Protein AF-A0A1I8EJ65-F1 (afdb_monomer_lite)

Foldseek 3Di:
DVVVVVVVVVVVVVVVVVVVVVVVVVVVVVVVVVVVVVVVVVVVVVVVVVVVVVVVVVVVVVVVVVVVVVVVVVVVVVVVVVVVVVVVVVVVVVVVVVVVVVVVVVVVVVVVVVVVVVVVVVVVVVVVVVVVVVVVVVVVVVVVVVVVVVVVCVVPDDDDDDDDDDDDDDDDDDDDDPDPPQDPVNVVVVVVVVVVVVVVVVLVVVLVVVLVVLVVVLVVLVVLLVVLVVVLVVLVVVLVVDPDPVSNVVSVVVSVVSVVVNVVSVVVSVVSVVVSVVSVPPDD

pLDDT: mean 86.13, std 17.1, range [34.06, 98.44]

Sequence (284 aa):
MEVERDRVLAEIAAKHSQKVVDAEQVRKIREDYERKLTAMRDEFRKLQSVEREHRRMQAKQVAEQQQLLRLRNELNELKKTKVQLMQRIKEEARRAKATELANMKKLAGLEKESRKKDNLIQKLQNKDRQREDFLKRSTDEVNRLRQQVRQRNTYDRKTERSGTQRNMRSASLRQGCGTVPLTKLEVNKAKAKWMAIVKNIRRRISQRQAITKMEDELEKIVAEKRILAEEIQRLEQQFIKAKDLAERDLIGEHIDGCYAKMRYVQEQFAELRNTIAGIDTEKF

Secondary structure (DSSP, 8-state):
-HHHHHHHHHHHHHHHHHHHHHHHHHHHHHHHHHHHHHHHHHHHHHHHHHHHHHHHHHHHHHHHHHHHHHHHHHHHHHHHHHHHHHHHHHHHHHHHHHHHHHHHHHHHHHHHHHHHHHHHHHHHHHHHHHHHHHHHHHHHHHHHHHHHHHHHHTTS-----------------PPP-------HHHHHHHHHHHHHHHHHHHHHHHHHHHHHHHHHHHHHHHHHHHHHHHHHHHHHHHHHH--SHHHHHHHHHHHHHHHHHHHHHHHHHHHHHHHHHHHHH---

InterPro domains:
  IPR027640 Kinesin-like protein [PTHR47969] (4-279)
  IPR056532 KIF21A/B, second helical domain [PF23203] (186-282)

Organism: Wuchereria bancrofti (NCBI:txid6293)

Structure (mmCIF, N/CA/C/O backbone):
data_AF-A0A1I8EJ65-F1
#
_entry.id   AF-A0A1I8EJ65-F1
#
loop_
_atom_site.group_PDB
_atom_site.id
_atom_site.type_symbol
_atom_site.label_atom_id
_atom_site.label_alt_id
_atom_site.label_comp_id
_atom_site.label_asym_id
_atom_site.label_entity_id
_atom_site.label_seq_id
_atom_site.pdbx_PDB_ins_code
_atom_site.Cartn_x
_atom_site.Cartn_y
_atom_site.Cartn_z
_atom_site.occupancy
_atom_site.B_iso_or_equiv
_atom_site.auth_seq_id
_atom_site.auth_comp_id
_atom_site.auth_asym_id
_atom_site.auth_atom_id
_atom_site.pdbx_PDB_model_num
ATOM 1 N N . MET A 1 1 ? 69.105 -1.491 -98.674 1.00 58.34 1 MET A N 1
ATOM 2 C CA . MET A 1 1 ? 68.646 -2.636 -97.857 1.00 58.34 1 MET A CA 1
ATOM 3 C C . MET A 1 1 ? 68.559 -2.331 -96.358 1.00 58.34 1 MET A C 1
ATOM 5 O O . MET A 1 1 ? 67.716 -2.929 -95.710 1.00 58.34 1 MET A O 1
ATOM 9 N N . GLU A 1 2 ? 69.342 -1.407 -95.781 1.00 65.75 2 GLU A N 1
ATOM 10 C CA . GLU A 1 2 ? 69.240 -1.101 -94.334 1.00 65.75 2 GLU A CA 1
ATOM 11 C C . GLU A 1 2 ? 68.003 -0.268 -93.952 1.00 65.75 2 GLU A C 1
ATOM 13 O O . GLU A 1 2 ? 67.333 -0.574 -92.973 1.00 65.75 2 GLU A O 1
ATOM 18 N N . VAL A 1 3 ? 67.611 0.702 -94.785 1.00 70.38 3 VAL A N 1
ATOM 19 C CA . VAL A 1 3 ? 66.449 1.577 -94.521 1.00 70.38 3 VAL A CA 1
ATOM 20 C C . VAL A 1 3 ? 65.121 0.804 -94.449 1.00 70.38 3 VAL A C 1
ATOM 22 O O . VAL A 1 3 ? 64.243 1.132 -93.654 1.00 70.38 3 VAL A O 1
ATOM 25 N N . GLU A 1 4 ? 64.961 -0.250 -95.252 1.00 69.62 4 GLU A N 1
ATOM 26 C CA . GLU A 1 4 ? 63.761 -1.101 -95.230 1.00 69.62 4 GLU A CA 1
ATOM 27 C C . GLU A 1 4 ? 63.726 -2.007 -93.998 1.00 69.62 4 GLU A C 1
ATOM 29 O O . GLU A 1 4 ? 62.658 -2.228 -93.430 1.00 69.62 4 GLU A O 1
ATOM 34 N N . ARG A 1 5 ? 64.890 -2.475 -93.534 1.00 76.69 5 ARG A N 1
ATOM 35 C CA . ARG A 1 5 ? 65.009 -3.249 -92.295 1.00 76.69 5 ARG A CA 1
ATOM 36 C C . ARG A 1 5 ? 64.630 -2.404 -91.081 1.00 76.69 5 ARG A C 1
ATOM 38 O O . ARG A 1 5 ? 63.828 -2.856 -90.267 1.00 76.69 5 ARG A O 1
ATOM 45 N N . ASP A 1 6 ? 65.150 -1.184 -90.986 1.00 75.62 6 ASP A N 1
ATOM 46 C CA . ASP A 1 6 ? 64.842 -0.281 -89.872 1.00 75.62 6 ASP A CA 1
ATOM 47 C C . ASP A 1 6 ? 63.372 0.143 -89.877 1.00 75.62 6 ASP A C 1
ATOM 49 O O . ASP A 1 6 ? 62.736 0.207 -88.825 1.00 75.62 6 ASP A O 1
ATOM 53 N N . ARG A 1 7 ? 62.781 0.330 -91.063 1.00 78.12 7 ARG A N 1
ATOM 54 C CA . ARG A 1 7 ? 61.345 0.593 -91.205 1.00 78.12 7 ARG A CA 1
ATOM 55 C C . ARG A 1 7 ? 60.491 -0.581 -90.723 1.00 78.12 7 ARG A C 1
ATOM 57 O O . ARG A 1 7 ? 59.534 -0.364 -89.985 1.00 78.12 7 ARG A O 1
ATOM 64 N N . VAL A 1 8 ? 60.841 -1.814 -91.092 1.00 76.62 8 VAL A N 1
ATOM 65 C CA . VAL A 1 8 ? 60.118 -3.020 -90.651 1.00 76.62 8 VAL A CA 1
ATOM 66 C C . VAL A 1 8 ? 60.283 -3.245 -89.146 1.00 76.62 8 VAL A C 1
ATOM 68 O O . VAL A 1 8 ? 59.311 -3.584 -88.474 1.00 76.62 8 VAL A O 1
ATOM 71 N N . LEU A 1 9 ? 61.470 -3.005 -88.583 1.00 76.12 9 LEU A N 1
ATOM 72 C CA . LEU A 1 9 ? 61.699 -3.100 -87.138 1.00 76.12 9 LEU A CA 1
ATOM 73 C C . LEU A 1 9 ? 60.916 -2.039 -86.358 1.00 76.12 9 LEU A C 1
ATOM 75 O O . LEU A 1 9 ? 60.297 -2.371 -85.348 1.00 76.12 9 LEU A O 1
ATOM 79 N N . ALA A 1 10 ? 60.874 -0.796 -86.845 1.00 77.94 10 ALA A N 1
ATOM 80 C CA . ALA A 1 10 ? 60.053 0.258 -86.257 1.00 77.94 10 ALA A CA 1
ATOM 81 C C . ALA A 1 10 ? 58.554 -0.077 -86.339 1.00 77.94 10 ALA A C 1
ATOM 83 O O . ALA A 1 10 ? 57.821 0.137 -85.375 1.00 77.94 10 ALA A O 1
ATOM 84 N N . GLU A 1 11 ? 58.092 -0.663 -87.446 1.00 75.25 11 GLU A N 1
ATOM 85 C CA . GLU A 1 11 ? 56.696 -1.078 -87.606 1.00 75.25 11 GLU A CA 1
ATOM 86 C C . GLU A 1 11 ? 56.335 -2.276 -86.709 1.00 75.25 11 GLU A C 1
ATOM 88 O O . GLU A 1 11 ? 55.244 -2.316 -86.139 1.00 75.25 11 GLU A O 1
ATOM 93 N N . ILE A 1 12 ? 57.250 -3.232 -86.517 1.00 74.19 12 ILE A N 1
ATOM 94 C CA . ILE A 1 12 ? 57.080 -4.345 -85.570 1.00 74.19 12 ILE A CA 1
ATOM 95 C C . ILE A 1 12 ? 57.073 -3.828 -84.127 1.00 74.19 12 ILE A C 1
ATOM 97 O O . ILE A 1 12 ? 56.209 -4.232 -83.348 1.00 74.19 12 ILE A O 1
ATOM 101 N N . ALA A 1 13 ? 57.972 -2.907 -83.773 1.00 73.88 13 ALA A N 1
ATOM 102 C CA . ALA A 1 13 ? 58.011 -2.281 -82.453 1.00 73.88 13 ALA A CA 1
ATOM 103 C C . ALA A 1 13 ? 56.741 -1.458 -82.176 1.00 73.88 13 ALA A C 1
ATOM 105 O O . ALA A 1 13 ? 56.156 -1.574 -81.099 1.00 73.88 13 ALA A O 1
ATOM 106 N N . ALA A 1 14 ? 56.251 -0.702 -83.163 1.00 70.31 14 ALA A N 1
ATOM 107 C CA . ALA A 1 14 ? 54.994 0.036 -83.069 1.00 70.31 14 ALA A CA 1
ATOM 108 C C . ALA A 1 14 ? 53.786 -0.906 -82.933 1.00 70.31 14 ALA A C 1
ATOM 110 O O . ALA A 1 14 ? 52.943 -0.696 -82.064 1.00 70.31 14 ALA A O 1
ATOM 111 N N . LYS A 1 15 ? 53.721 -1.994 -83.717 1.00 71.19 15 LYS A N 1
ATOM 112 C CA . LYS A 1 15 ? 52.665 -3.018 -83.602 1.00 71.19 15 LYS A CA 1
ATOM 113 C C . LYS A 1 15 ? 52.709 -3.759 -82.262 1.00 71.19 15 LYS A C 1
ATOM 115 O O . LYS A 1 15 ? 51.655 -4.111 -81.736 1.00 71.19 15 LYS A O 1
ATOM 120 N N . HIS A 1 16 ? 53.894 -4.006 -81.706 1.00 69.19 16 HIS A N 1
ATOM 121 C CA . HIS A 1 16 ? 54.045 -4.621 -80.386 1.00 69.19 16 HIS A CA 1
ATOM 122 C C . HIS A 1 16 ? 53.617 -3.656 -79.271 1.00 69.19 16 HIS A C 1
ATOM 124 O O . HIS A 1 16 ? 52.833 -4.041 -78.409 1.00 69.19 16 HIS A O 1
ATOM 130 N N . SER A 1 17 ? 54.030 -2.389 -79.351 1.00 66.31 17 SER A N 1
ATOM 131 C CA . SER A 1 17 ? 53.603 -1.324 -78.436 1.00 66.31 17 SER A CA 1
ATOM 132 C C . SER A 1 17 ? 52.079 -1.130 -78.452 1.00 66.31 17 SER A C 1
ATOM 134 O O . SER A 1 17 ? 51.446 -1.156 -77.401 1.00 66.31 17 SER A O 1
ATOM 136 N N . GLN A 1 18 ? 51.455 -1.080 -79.635 1.00 67.69 18 GLN A N 1
ATOM 137 C CA . GLN A 1 18 ? 49.998 -0.979 -79.788 1.00 67.69 18 GLN A CA 1
ATOM 138 C C . GLN A 1 18 ? 49.254 -2.154 -79.124 1.00 67.69 18 GLN A C 1
ATOM 140 O O . GLN A 1 18 ? 48.233 -1.946 -78.476 1.00 67.69 18 GLN A O 1
ATOM 145 N N . LYS A 1 19 ? 49.769 -3.388 -79.244 1.00 67.75 19 LYS A N 1
ATOM 146 C CA . LYS A 1 19 ? 49.183 -4.578 -78.596 1.00 67.75 19 LYS A CA 1
ATOM 147 C C . LYS A 1 19 ? 49.319 -4.555 -77.072 1.00 67.75 19 LYS A C 1
ATOM 149 O O . LYS A 1 19 ? 48.420 -5.023 -76.381 1.00 67.75 19 LYS A O 1
ATOM 154 N N . VAL A 1 20 ? 50.425 -4.028 -76.547 1.00 65.44 20 VAL A N 1
ATOM 155 C CA . VAL A 1 20 ? 50.627 -3.861 -75.097 1.00 65.44 20 VAL A CA 1
ATOM 156 C C . VAL A 1 20 ? 49.686 -2.785 -74.544 1.00 65.44 20 VAL A C 1
ATOM 158 O O . VAL A 1 20 ? 49.062 -3.005 -73.508 1.00 65.44 20 VAL A O 1
ATOM 161 N N . VAL A 1 21 ? 49.497 -1.677 -75.271 1.00 67.25 21 VAL A N 1
ATOM 162 C CA . VAL A 1 21 ? 48.531 -0.618 -74.922 1.00 67.25 21 VAL A CA 1
ATOM 163 C C . VAL A 1 21 ? 47.089 -1.143 -74.932 1.00 67.25 21 VAL A C 1
ATOM 165 O O . VAL A 1 21 ? 46.328 -0.846 -74.012 1.00 67.25 21 VAL A O 1
ATOM 168 N N . ASP A 1 22 ? 46.727 -1.974 -75.912 1.00 75.31 22 ASP A N 1
ATOM 169 C CA . ASP A 1 22 ? 45.398 -2.596 -76.009 1.00 75.31 22 ASP A CA 1
ATOM 170 C C . ASP A 1 22 ? 45.147 -3.597 -74.860 1.00 75.31 22 ASP A C 1
ATOM 172 O O . ASP A 1 22 ? 44.101 -3.581 -74.210 1.00 75.31 22 ASP A O 1
ATOM 176 N N . ALA A 1 23 ? 46.152 -4.405 -74.501 1.00 80.62 23 ALA A N 1
ATOM 177 C CA . ALA A 1 23 ? 46.072 -5.311 -73.353 1.00 80.62 23 ALA A CA 1
ATOM 178 C C . ALA A 1 23 ? 45.931 -4.563 -72.013 1.00 80.62 23 ALA A C 1
ATOM 180 O O . ALA A 1 23 ? 45.171 -4.986 -71.136 1.00 80.62 23 ALA A O 1
ATOM 181 N N . GLU A 1 24 ? 46.628 -3.437 -71.849 1.00 84.06 24 GLU A N 1
ATOM 182 C CA . GLU A 1 24 ? 46.541 -2.606 -70.647 1.00 84.06 24 GLU A CA 1
ATOM 183 C C . GLU A 1 24 ? 45.202 -1.854 -70.557 1.00 84.06 24 GLU A C 1
ATOM 185 O O . GLU A 1 24 ? 44.621 -1.760 -69.472 1.00 84.06 24 GLU A O 1
ATOM 190 N N . GLN A 1 25 ? 44.640 -1.417 -71.689 1.00 87.19 25 GLN A N 1
ATOM 191 C CA . GLN A 1 25 ? 43.273 -0.892 -71.758 1.00 87.19 25 GLN A CA 1
ATOM 192 C C . GLN A 1 25 ? 42.232 -1.949 -71.380 1.00 87.19 25 GLN A C 1
ATOM 194 O O . GLN A 1 25 ? 41.354 -1.669 -70.563 1.00 87.19 25 GLN A O 1
ATOM 199 N N . VAL A 1 26 ? 42.347 -3.177 -71.892 1.00 87.69 26 VAL A N 1
ATOM 200 C CA . VAL A 1 26 ? 41.445 -4.279 -71.519 1.00 87.69 26 VAL A CA 1
ATOM 201 C C . VAL A 1 26 ? 41.563 -4.617 -70.029 1.00 87.69 26 VAL A C 1
ATOM 203 O O . VAL A 1 26 ? 40.537 -4.833 -69.376 1.00 87.69 26 VAL A O 1
ATOM 206 N N . ARG A 1 27 ? 42.778 -4.626 -69.458 1.00 91.62 27 ARG A N 1
ATOM 207 C CA . ARG A 1 27 ? 42.985 -4.837 -68.014 1.00 91.62 27 ARG A CA 1
ATOM 208 C C . ARG A 1 27 ? 42.307 -3.741 -67.195 1.00 91.62 27 ARG A C 1
ATOM 210 O O . 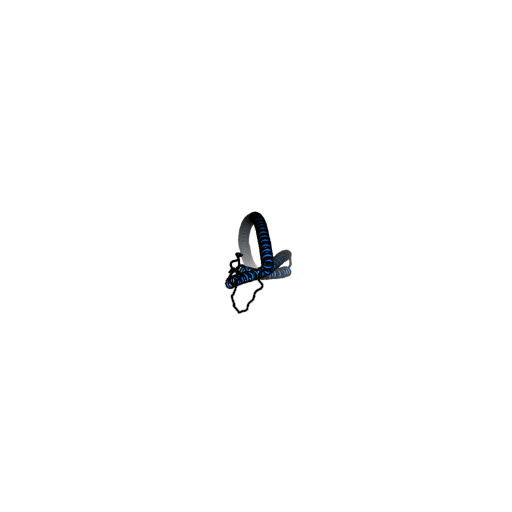ARG A 1 27 ? 41.552 -4.051 -66.280 1.00 91.62 27 ARG A O 1
ATOM 217 N N . LYS A 1 28 ? 42.502 -2.476 -67.571 1.00 92.62 28 LYS A N 1
ATOM 218 C CA . LYS A 1 28 ? 41.893 -1.325 -66.896 1.00 92.62 28 LYS A CA 1
ATOM 219 C C . LYS A 1 28 ? 40.364 -1.374 -66.935 1.00 92.62 28 LYS A C 1
ATOM 221 O O . LYS A 1 28 ? 39.721 -1.164 -65.914 1.00 92.62 28 LYS A O 1
ATOM 226 N N . ILE A 1 29 ? 39.786 -1.733 -68.083 1.00 91.69 29 ILE A N 1
ATOM 227 C CA . ILE A 1 29 ? 38.337 -1.914 -68.224 1.00 91.69 29 ILE A CA 1
ATOM 228 C C . ILE A 1 29 ? 37.835 -3.017 -67.279 1.00 91.69 29 ILE A C 1
ATOM 230 O O . ILE A 1 29 ? 36.837 -2.820 -66.588 1.00 91.69 29 ILE A O 1
ATOM 234 N N . ARG A 1 30 ? 38.527 -4.163 -67.207 1.00 93.75 30 ARG A N 1
ATOM 235 C CA . ARG A 1 30 ? 38.174 -5.247 -66.272 1.00 93.75 30 ARG A CA 1
ATOM 236 C C . ARG A 1 30 ? 38.243 -4.789 -64.816 1.00 93.75 30 ARG A C 1
ATOM 238 O O . ARG A 1 30 ? 37.281 -5.003 -64.085 1.00 93.75 30 ARG A O 1
ATOM 245 N N . GLU A 1 31 ? 39.325 -4.119 -64.424 1.00 95.75 31 GLU A N 1
ATOM 246 C CA . GLU A 1 31 ? 39.489 -3.566 -63.075 1.00 95.75 31 GLU A CA 1
ATOM 247 C C . GLU A 1 31 ? 38.363 -2.578 -62.724 1.00 95.75 31 GLU A C 1
ATOM 249 O O . GLU A 1 31 ? 37.814 -2.631 -61.624 1.00 95.75 31 GLU A O 1
ATOM 254 N N . ASP A 1 32 ? 37.966 -1.704 -63.651 1.00 95.06 32 ASP A N 1
ATOM 255 C CA . ASP A 1 32 ? 36.891 -0.733 -63.425 1.00 95.06 32 ASP A CA 1
ATOM 256 C C . ASP A 1 32 ? 35.518 -1.412 -63.268 1.00 95.06 32 ASP A C 1
ATOM 258 O O . ASP A 1 32 ? 34.730 -1.030 -62.394 1.00 95.06 32 ASP A O 1
ATOM 262 N N . TYR A 1 33 ? 35.234 -2.467 -64.040 1.00 96.62 33 TYR A N 1
ATOM 263 C CA . TYR A 1 33 ? 34.025 -3.276 -63.850 1.00 96.62 33 TYR A CA 1
ATOM 264 C C . TYR A 1 33 ? 34.036 -4.044 -62.524 1.00 96.62 33 TYR A C 1
ATOM 266 O O . TYR A 1 33 ? 33.016 -4.080 -61.833 1.00 96.62 33 TYR A O 1
ATOM 274 N N . GLU A 1 34 ? 35.170 -4.623 -62.131 1.00 96.00 34 GLU A N 1
ATOM 275 C CA . GLU A 1 34 ? 35.316 -5.306 -60.841 1.00 96.00 34 GLU A CA 1
ATOM 276 C C . GLU A 1 34 ? 35.137 -4.343 -59.663 1.00 96.00 34 GLU A C 1
ATOM 278 O O . GLU A 1 34 ? 34.427 -4.664 -58.701 1.00 96.00 34 GLU A O 1
ATOM 283 N N . ARG A 1 35 ? 35.690 -3.127 -59.760 1.00 97.12 35 ARG A N 1
ATOM 284 C CA . ARG A 1 35 ? 35.453 -2.052 -58.786 1.00 97.12 35 ARG A CA 1
ATOM 285 C C . ARG A 1 35 ? 33.976 -1.685 -58.718 1.00 97.12 35 ARG A C 1
ATOM 287 O O . ARG A 1 35 ? 33.427 -1.624 -57.620 1.00 97.12 35 ARG A O 1
ATOM 294 N N . LYS A 1 36 ? 33.302 -1.507 -59.861 1.00 97.50 36 LYS A N 1
ATOM 295 C CA . LYS A 1 36 ? 31.868 -1.172 -59.903 1.00 97.50 36 LYS A CA 1
ATOM 296 C C . LYS A 1 36 ? 30.995 -2.278 -59.309 1.00 97.50 36 LYS A C 1
ATOM 298 O O . LYS A 1 36 ? 30.080 -1.988 -58.543 1.00 97.50 36 LYS A O 1
ATOM 303 N N . LEU A 1 37 ? 31.295 -3.543 -59.605 1.00 97.19 37 LEU A N 1
ATOM 304 C CA . LEU A 1 37 ? 30.600 -4.690 -59.016 1.00 97.19 37 LEU A CA 1
ATOM 305 C C . LEU A 1 37 ? 30.813 -4.772 -57.503 1.00 97.19 37 LEU A C 1
ATOM 307 O O . LEU A 1 37 ? 29.878 -5.083 -56.768 1.00 97.19 37 LEU A O 1
ATOM 311 N N . THR A 1 38 ? 32.026 -4.487 -57.031 1.00 96.62 38 THR A N 1
ATOM 312 C CA . THR A 1 38 ? 32.337 -4.467 -55.596 1.00 96.62 38 THR A CA 1
ATOM 313 C C . THR A 1 38 ? 31.592 -3.333 -54.895 1.00 96.62 38 THR A C 1
ATOM 315 O O . THR A 1 38 ? 30.901 -3.588 -53.912 1.00 96.62 38 THR A O 1
ATOM 318 N N . ALA A 1 39 ? 31.611 -2.126 -55.468 1.00 96.88 39 ALA A N 1
ATOM 319 C CA . ALA A 1 39 ? 30.857 -0.980 -54.964 1.00 96.88 39 ALA A CA 1
ATOM 320 C C . ALA A 1 39 ? 29.349 -1.274 -54.886 1.00 96.88 39 ALA A C 1
ATOM 322 O O . ALA A 1 39 ? 28.741 -1.076 -53.837 1.00 96.88 39 ALA A O 1
ATOM 323 N N . MET A 1 40 ? 28.759 -1.849 -55.941 1.00 97.38 40 MET A N 1
ATOM 324 C CA . MET A 1 40 ? 27.347 -2.251 -55.936 1.00 97.38 40 MET A CA 1
ATOM 325 C C . MET A 1 40 ? 27.031 -3.298 -54.862 1.00 97.38 40 MET A C 1
ATOM 327 O O . MET A 1 40 ? 25.983 -3.229 -54.221 1.00 97.38 40 MET A O 1
ATOM 331 N 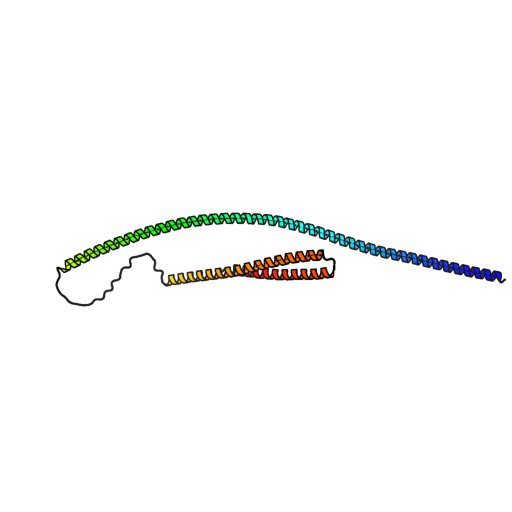N . ARG A 1 41 ? 27.913 -4.282 -54.645 1.00 97.00 41 ARG A N 1
ATOM 332 C CA . ARG A 1 41 ? 27.727 -5.287 -53.584 1.00 97.00 41 ARG A CA 1
ATOM 333 C C . ARG A 1 41 ? 27.771 -4.647 -52.198 1.00 97.00 41 ARG A C 1
ATOM 335 O O . ARG A 1 41 ? 26.979 -5.029 -51.337 1.00 97.00 41 ARG A O 1
ATOM 342 N N . ASP A 1 42 ? 28.655 -3.681 -51.982 1.00 97.75 42 ASP A N 1
ATOM 343 C CA . ASP A 1 42 ? 28.762 -2.974 -50.706 1.00 97.75 42 ASP A CA 1
ATOM 344 C C . ASP A 1 42 ? 27.572 -2.043 -50.461 1.00 97.75 42 ASP A C 1
ATOM 346 O O . ASP A 1 42 ? 27.025 -2.025 -49.358 1.00 97.75 42 ASP A O 1
ATOM 350 N N . GLU A 1 43 ? 27.103 -1.334 -51.486 1.00 97.31 43 GLU A N 1
ATOM 351 C CA . GLU A 1 43 ? 25.862 -0.555 -51.424 1.00 97.31 43 GLU A CA 1
ATOM 352 C C . GLU A 1 43 ? 24.652 -1.443 -51.133 1.00 97.31 43 GLU A C 1
ATOM 354 O O . GLU A 1 43 ? 23.850 -1.125 -50.256 1.00 97.31 43 GLU A O 1
ATOM 359 N N . PHE A 1 44 ? 24.553 -2.604 -51.781 1.00 97.81 44 PHE A N 1
ATOM 360 C CA . PHE A 1 44 ? 23.481 -3.560 -51.519 1.00 97.81 44 PHE A CA 1
ATOM 361 C C . PHE A 1 44 ? 23.503 -4.079 -50.074 1.00 97.81 44 PHE A C 1
ATOM 363 O O . PHE A 1 44 ? 22.456 -4.161 -49.428 1.00 97.81 44 PHE A O 1
ATOM 370 N N . ARG A 1 45 ? 24.687 -4.372 -49.516 1.00 97.69 45 ARG A N 1
ATOM 371 C CA . ARG A 1 45 ? 24.828 -4.744 -48.095 1.00 97.69 45 ARG A CA 1
ATOM 372 C C . ARG A 1 45 ? 24.397 -3.612 -47.164 1.00 97.69 45 ARG A C 1
ATOM 374 O O . ARG A 1 45 ? 23.704 -3.877 -46.182 1.00 97.69 45 ARG A O 1
ATOM 381 N N . LYS A 1 46 ? 24.764 -2.362 -47.472 1.00 97.69 46 LYS A N 1
ATOM 382 C CA . LYS A 1 46 ? 24.330 -1.182 -46.706 1.00 97.69 46 LYS A CA 1
ATOM 383 C C . LYS A 1 46 ? 22.809 -1.033 -46.742 1.00 97.69 46 LYS A C 1
ATOM 385 O O . LYS A 1 46 ? 22.200 -0.901 -45.684 1.00 97.69 46 LYS A O 1
ATOM 390 N N . LEU A 1 47 ? 22.193 -1.145 -47.920 1.00 97.81 47 LEU A N 1
ATOM 391 C CA . LEU A 1 47 ? 20.736 -1.093 -48.081 1.00 97.81 47 LEU A CA 1
ATOM 392 C C . LEU A 1 47 ? 20.033 -2.192 -47.276 1.00 97.81 47 LEU A C 1
ATOM 394 O O . LEU A 1 47 ? 19.092 -1.897 -46.544 1.00 97.81 47 LEU A O 1
ATOM 398 N N . GLN A 1 48 ? 20.527 -3.433 -47.322 1.00 97.62 48 GLN A N 1
ATOM 399 C CA . GLN A 1 48 ? 19.977 -4.512 -46.494 1.00 97.62 48 GLN A CA 1
ATOM 400 C C . GLN A 1 48 ? 20.118 -4.242 -44.991 1.00 97.62 48 GLN A C 1
ATOM 402 O O . GLN A 1 48 ? 19.225 -4.598 -44.222 1.00 97.62 48 GLN A O 1
ATOM 407 N N . SER A 1 49 ? 21.231 -3.647 -44.552 1.00 96.00 49 SER A N 1
ATOM 408 C CA . SER A 1 49 ? 21.425 -3.286 -43.143 1.00 96.00 49 SER A CA 1
ATOM 409 C C . SER A 1 49 ? 20.386 -2.260 -42.696 1.00 96.00 49 SER A C 1
ATOM 411 O O . SER A 1 49 ? 19.695 -2.485 -41.703 1.00 96.00 49 SER A O 1
ATOM 413 N N . VAL A 1 50 ? 20.214 -1.189 -43.475 1.00 97.38 50 VAL A N 1
ATOM 414 C CA . VAL A 1 50 ? 19.216 -0.143 -43.210 1.00 97.38 50 VAL A CA 1
ATOM 415 C C . VAL A 1 50 ? 17.803 -0.723 -43.209 1.00 97.38 50 VAL A C 1
ATOM 417 O O . VAL A 1 50 ? 17.013 -0.415 -42.321 1.00 97.38 50 VAL A O 1
ATOM 420 N N . GLU A 1 51 ? 17.474 -1.614 -44.145 1.00 95.75 51 GLU A N 1
ATOM 421 C CA . GLU A 1 51 ? 16.157 -2.253 -44.195 1.00 95.75 51 GLU A CA 1
ATOM 422 C C . GLU A 1 51 ? 15.883 -3.111 -42.948 1.00 95.75 51 GLU A C 1
ATOM 424 O O . GLU A 1 51 ? 14.791 -3.062 -42.372 1.00 95.75 51 GLU A O 1
ATOM 429 N N . ARG A 1 52 ? 16.879 -3.874 -42.477 1.00 97.62 52 ARG A N 1
ATOM 430 C CA . ARG A 1 52 ? 16.765 -4.654 -41.233 1.00 97.62 52 ARG A CA 1
ATOM 431 C C . ARG A 1 52 ? 16.567 -3.748 -40.022 1.00 97.62 52 ARG A C 1
ATOM 433 O O . ARG A 1 52 ? 15.736 -4.061 -39.170 1.00 97.62 52 ARG A O 1
ATOM 440 N N . GLU A 1 53 ? 17.302 -2.645 -39.938 1.00 96.81 53 GLU A N 1
ATOM 441 C CA . GLU A 1 53 ? 17.137 -1.661 -38.865 1.00 96.81 53 GLU A CA 1
ATOM 442 C C . GLU A 1 53 ? 15.771 -0.980 -38.918 1.00 96.81 53 GLU A C 1
ATOM 444 O O . GLU A 1 53 ? 15.118 -0.855 -37.884 1.00 96.81 53 GLU A O 1
ATOM 449 N N . HIS A 1 54 ? 15.281 -0.640 -40.110 1.00 97.69 54 HIS A N 1
ATOM 450 C CA . HIS A 1 54 ? 13.953 -0.068 -40.290 1.00 97.69 54 HIS A CA 1
ATOM 451 C C . HIS A 1 54 ? 12.856 -1.019 -39.798 1.00 97.69 54 HIS A C 1
ATOM 453 O O . HIS A 1 54 ? 12.006 -0.616 -39.006 1.00 97.69 54 HIS A O 1
ATOM 459 N N . ARG A 1 55 ? 12.911 -2.307 -40.170 1.00 97.31 55 ARG A N 1
ATOM 460 C CA . ARG A 1 55 ? 11.959 -3.313 -39.661 1.00 97.31 55 ARG A CA 1
ATOM 461 C C . ARG A 1 55 ? 12.040 -3.472 -38.141 1.00 97.31 55 ARG A C 1
ATOM 463 O O . ARG A 1 55 ? 11.008 -3.578 -37.482 1.00 97.31 55 ARG A O 1
ATOM 470 N N . ARG A 1 56 ? 13.248 -3.464 -37.564 1.00 97.62 56 ARG A N 1
ATOM 471 C CA . ARG A 1 56 ? 13.436 -3.506 -36.101 1.00 97.62 56 ARG A CA 1
ATOM 472 C C . ARG A 1 56 ? 12.820 -2.285 -35.419 1.00 97.62 56 ARG A C 1
ATOM 474 O O . ARG A 1 56 ? 12.131 -2.435 -34.414 1.00 97.62 56 ARG A O 1
ATOM 481 N N . MET A 1 57 ? 13.034 -1.095 -35.976 1.00 97.19 57 MET A N 1
ATOM 482 C CA . MET A 1 57 ? 12.473 0.153 -35.463 1.00 97.19 57 MET A CA 1
ATOM 483 C C . MET A 1 57 ? 10.943 0.155 -35.538 1.00 97.19 57 MET A C 1
ATOM 485 O O . MET A 1 57 ? 10.296 0.498 -34.552 1.00 97.19 57 MET A O 1
ATOM 489 N N . GLN A 1 58 ? 10.358 -0.299 -36.650 1.00 97.44 58 GLN A N 1
ATOM 490 C CA . GLN A 1 58 ? 8.906 -0.446 -36.786 1.00 97.44 58 GLN A CA 1
ATOM 491 C C . GLN A 1 58 ? 8.326 -1.403 -35.734 1.00 97.44 58 GLN A C 1
ATOM 493 O O . GLN A 1 58 ? 7.343 -1.072 -35.075 1.00 97.44 58 GLN A O 1
ATOM 498 N N . ALA A 1 59 ? 8.951 -2.568 -35.523 1.00 97.00 59 ALA A N 1
ATOM 499 C CA . ALA A 1 59 ? 8.506 -3.521 -34.506 1.00 97.00 59 ALA A CA 1
ATOM 500 C C . ALA A 1 59 ? 8.555 -2.916 -33.092 1.00 97.00 59 ALA A C 1
ATOM 502 O O . ALA A 1 59 ? 7.617 -3.088 -32.310 1.00 97.00 59 ALA A O 1
ATOM 503 N N . LYS A 1 60 ? 9.614 -2.154 -32.783 1.00 97.06 60 LYS A N 1
ATOM 504 C CA . LYS A 1 60 ? 9.736 -1.423 -31.516 1.00 97.06 60 LYS A CA 1
ATOM 505 C C . LYS A 1 60 ? 8.629 -0.377 -31.360 1.00 97.06 60 LYS A C 1
ATOM 507 O O . LYS A 1 60 ? 7.976 -0.343 -30.322 1.00 97.06 60 LYS A O 1
ATOM 512 N N . GLN A 1 61 ? 8.363 0.412 -32.400 1.00 95.38 61 GLN A N 1
ATOM 513 C CA . GLN A 1 61 ? 7.314 1.431 -32.387 1.00 95.38 61 GLN A CA 1
ATOM 514 C C . GLN A 1 61 ? 5.924 0.822 -32.144 1.00 95.38 61 GLN A C 1
ATOM 516 O O . GLN A 1 61 ? 5.145 1.349 -31.351 1.00 95.38 61 GLN A O 1
ATOM 521 N N . VAL A 1 62 ? 5.614 -0.316 -32.774 1.00 96.00 62 VAL A N 1
ATOM 522 C CA . VAL A 1 62 ? 4.350 -1.036 -32.544 1.00 96.00 62 VAL A CA 1
ATOM 523 C C . VAL A 1 62 ? 4.260 -1.553 -31.104 1.00 96.00 62 VAL A C 1
ATOM 525 O O . VAL A 1 62 ? 3.209 -1.425 -30.474 1.00 96.00 62 VAL A O 1
ATOM 528 N N . ALA A 1 63 ? 5.347 -2.098 -30.549 1.00 95.31 63 ALA A N 1
ATOM 529 C CA . ALA A 1 63 ? 5.376 -2.556 -29.159 1.00 95.31 63 ALA A CA 1
ATOM 530 C C . ALA A 1 63 ? 5.143 -1.401 -28.166 1.00 95.31 63 ALA A C 1
ATOM 532 O O . ALA A 1 63 ? 4.337 -1.534 -27.242 1.00 95.31 63 ALA A O 1
ATOM 533 N N . GLU A 1 64 ? 5.777 -0.248 -28.394 1.00 95.94 64 GLU A N 1
ATOM 534 C CA . GLU A 1 64 ? 5.581 0.966 -27.593 1.00 95.94 64 GLU A CA 1
ATOM 535 C C . GLU A 1 64 ? 4.130 1.469 -27.671 1.00 95.94 64 GLU A C 1
ATOM 537 O O . GLU A 1 64 ? 3.523 1.779 -26.644 1.00 95.94 64 GLU A O 1
ATOM 542 N N . GLN A 1 65 ? 3.519 1.477 -28.862 1.00 96.69 65 GLN A N 1
ATOM 543 C CA . GLN A 1 65 ? 2.104 1.836 -29.027 1.00 96.69 65 GLN A CA 1
ATOM 544 C C . GLN A 1 65 ? 1.170 0.892 -28.256 1.00 96.69 65 GLN A C 1
ATOM 546 O O . GLN A 1 65 ? 0.228 1.347 -27.600 1.00 96.69 65 GLN A O 1
ATOM 551 N N . GLN A 1 66 ? 1.435 -0.416 -28.285 1.00 97.31 66 GLN A N 1
ATOM 552 C CA . GLN A 1 66 ? 0.664 -1.389 -27.508 1.00 97.31 66 GLN A CA 1
ATOM 553 C C . GLN A 1 66 ? 0.829 -1.172 -26.000 1.00 97.31 66 GLN A C 1
ATOM 555 O O . GLN A 1 66 ? -0.154 -1.251 -25.260 1.00 97.31 66 GLN A O 1
ATOM 560 N N . GLN A 1 67 ? 2.041 -0.864 -25.535 1.00 95.88 67 GLN A N 1
ATOM 561 C CA . GLN A 1 67 ? 2.295 -0.551 -24.130 1.00 95.88 67 GLN A CA 1
ATOM 562 C C . GLN A 1 67 ? 1.549 0.716 -23.693 1.00 95.88 67 GLN A C 1
ATOM 564 O O . GLN A 1 67 ? 0.899 0.706 -22.648 1.00 95.88 67 GLN A O 1
ATOM 569 N N . LEU A 1 68 ? 1.560 1.774 -24.509 1.00 96.00 68 LEU A N 1
ATOM 570 C CA . LEU A 1 68 ? 0.799 2.998 -24.239 1.00 96.00 68 LEU A CA 1
ATOM 571 C C . LEU A 1 68 ? -0.704 2.725 -24.120 1.00 96.00 68 LEU A C 1
ATOM 573 O O . LEU A 1 68 ? -1.360 3.260 -23.223 1.00 96.00 68 LEU A O 1
ATOM 577 N N . LEU A 1 69 ? -1.254 1.868 -24.985 1.00 97.50 69 LEU A N 1
ATOM 578 C CA . LEU A 1 69 ? -2.664 1.488 -24.918 1.00 97.50 69 LEU A CA 1
ATOM 579 C C . LEU A 1 69 ? -2.988 0.724 -23.625 1.00 97.50 69 LEU A C 1
ATOM 581 O O . LEU A 1 69 ? -3.988 1.028 -22.972 1.00 97.50 69 LEU A O 1
ATOM 585 N N . ARG A 1 70 ? -2.132 -0.227 -23.224 1.00 95.06 70 ARG A N 1
ATOM 586 C CA . ARG A 1 70 ? -2.284 -0.977 -21.964 1.00 95.06 70 ARG A CA 1
ATOM 587 C C . ARG A 1 70 ? -2.263 -0.046 -20.755 1.00 95.06 70 ARG A C 1
ATOM 589 O O . ARG A 1 70 ? -3.219 -0.046 -19.985 1.00 95.06 70 ARG A O 1
ATOM 596 N N . LEU A 1 71 ? -1.253 0.818 -20.655 1.00 95.00 71 LEU A N 1
ATOM 597 C CA . LEU A 1 71 ? -1.124 1.777 -19.553 1.00 95.00 71 LEU A CA 1
ATOM 598 C C . LEU A 1 71 ? -2.311 2.746 -19.488 1.00 95.00 71 LEU A C 1
ATOM 600 O O . LEU A 1 71 ? -2.796 3.074 -18.406 1.00 95.00 71 LEU A O 1
ATOM 604 N N . ARG A 1 72 ? -2.834 3.185 -20.638 1.00 93.56 72 ARG A N 1
ATOM 605 C CA . ARG A 1 72 ? -4.031 4.034 -20.689 1.00 93.56 72 ARG A CA 1
ATOM 606 C C . ARG A 1 72 ? -5.272 3.310 -20.163 1.00 93.56 72 ARG A C 1
ATOM 608 O O . ARG A 1 72 ? -6.079 3.927 -19.464 1.00 93.56 72 ARG A O 1
ATOM 615 N N . ASN A 1 73 ? -5.424 2.026 -20.479 1.00 93.75 73 ASN A N 1
ATOM 616 C CA . ASN A 1 73 ? -6.523 1.207 -19.971 1.00 93.75 73 ASN A CA 1
ATOM 617 C C . ASN A 1 73 ? -6.392 0.972 -18.462 1.00 93.75 73 ASN A C 1
ATOM 619 O O . ASN A 1 73 ? -7.350 1.218 -17.733 1.00 93.75 73 ASN A O 1
ATOM 623 N N . GLU A 1 74 ? -5.204 0.604 -17.979 1.00 92.88 74 GLU A N 1
ATOM 624 C CA . GLU A 1 74 ? -4.922 0.451 -16.546 1.00 92.88 74 GLU A CA 1
ATOM 625 C C . GLU A 1 74 ? -5.199 1.745 -15.774 1.00 92.88 74 GLU A C 1
ATOM 627 O O . GLU A 1 74 ? -5.882 1.728 -14.751 1.00 92.88 74 GLU A O 1
ATOM 632 N N . LEU A 1 75 ? -4.769 2.895 -16.301 1.00 94.44 75 LEU A N 1
ATOM 633 C CA . LEU A 1 75 ? -5.057 4.199 -15.707 1.00 94.44 75 LEU A CA 1
ATOM 634 C C . LEU A 1 75 ? -6.565 4.468 -15.605 1.00 94.44 75 LEU A C 1
ATOM 636 O O . LEU A 1 75 ? -7.030 5.032 -14.612 1.00 94.44 75 LEU A O 1
ATOM 640 N N . ASN A 1 76 ? -7.342 4.087 -16.619 1.00 93.50 76 ASN A N 1
ATOM 641 C CA . ASN A 1 76 ? -8.794 4.244 -16.592 1.00 93.50 76 ASN A CA 1
ATOM 642 C C . ASN A 1 76 ? -9.450 3.326 -15.553 1.00 93.50 76 ASN A C 1
ATOM 644 O O . ASN A 1 76 ? -10.335 3.779 -14.824 1.00 93.50 76 ASN A O 1
ATOM 648 N N . GLU A 1 77 ? -8.994 2.082 -15.423 1.00 95.25 77 GLU A N 1
ATOM 649 C CA . GLU A 1 77 ? -9.485 1.164 -14.391 1.00 95.25 77 GLU A CA 1
ATOM 650 C C . GLU A 1 77 ? -9.111 1.635 -12.980 1.00 95.25 77 GLU A C 1
ATOM 652 O O . GLU A 1 77 ? -9.954 1.642 -12.076 1.00 95.25 77 GLU A O 1
ATOM 657 N N . LEU A 1 78 ? -7.898 2.157 -12.791 1.00 95.50 78 LEU A N 1
ATOM 658 C CA . LEU A 1 78 ? -7.479 2.769 -11.529 1.00 95.50 78 LEU A CA 1
ATOM 659 C C . LEU A 1 78 ? -8.327 3.997 -11.182 1.00 95.50 78 LEU A C 1
ATOM 661 O O . LEU A 1 78 ? -8.730 4.160 -10.030 1.00 95.50 78 LEU A O 1
ATOM 665 N N . LYS A 1 79 ? -8.669 4.842 -12.163 1.00 96.81 79 LYS A N 1
ATOM 666 C CA . LYS A 1 79 ? -9.588 5.974 -11.955 1.00 96.81 79 LYS A CA 1
ATOM 667 C C . LYS A 1 79 ? -10.974 5.506 -11.510 1.00 96.81 79 LYS A C 1
ATOM 669 O O . LYS A 1 79 ? -11.505 6.057 -10.545 1.00 96.81 79 LYS A O 1
ATOM 674 N N . LYS A 1 80 ? -11.545 4.483 -12.157 1.00 96.44 80 LYS A N 1
ATOM 675 C CA . LYS A 1 80 ? -12.836 3.893 -11.752 1.00 96.44 80 LYS A CA 1
ATOM 676 C C . LYS A 1 80 ? -12.767 3.347 -10.327 1.00 96.44 80 LYS A C 1
ATOM 678 O O . LYS A 1 80 ? -13.621 3.669 -9.501 1.00 96.44 80 LYS A O 1
ATOM 683 N N . THR A 1 81 ? -11.710 2.599 -10.021 1.00 92.88 81 THR A N 1
ATOM 684 C CA . THR A 1 81 ? -11.477 2.001 -8.701 1.00 92.88 81 THR A CA 1
ATOM 685 C C . THR A 1 81 ? -11.347 3.075 -7.626 1.00 92.88 81 THR A C 1
ATOM 687 O O . THR A 1 81 ? -11.997 2.992 -6.586 1.00 92.88 81 THR A O 1
ATOM 690 N N . LYS A 1 82 ? -10.591 4.148 -7.895 1.00 96.88 82 LYS A N 1
ATOM 691 C CA . LYS A 1 82 ? -10.465 5.301 -6.995 1.00 96.88 82 LYS A CA 1
ATOM 692 C C . LYS A 1 82 ? -11.826 5.917 -6.679 1.00 96.88 82 LYS A C 1
ATOM 694 O O . LYS A 1 82 ? -12.117 6.171 -5.513 1.00 96.88 82 LYS A O 1
ATOM 699 N N . VAL A 1 83 ? -12.666 6.151 -7.689 1.00 97.69 83 VAL A N 1
ATOM 700 C CA . VAL A 1 83 ? -14.006 6.726 -7.484 1.00 97.69 83 VAL A CA 1
ATOM 701 C C . VAL A 1 83 ? -14.879 5.794 -6.640 1.00 97.69 83 VAL A C 1
ATOM 703 O O . VAL A 1 83 ? -15.513 6.251 -5.689 1.00 97.69 83 VAL A O 1
ATOM 706 N N . GLN A 1 84 ? -14.872 4.491 -6.928 1.00 94.25 84 GLN A N 1
ATOM 707 C CA . GLN A 1 84 ? -15.621 3.502 -6.148 1.00 94.25 84 GLN A CA 1
ATOM 708 C C . GLN A 1 84 ? -15.158 3.447 -4.687 1.00 94.25 84 GLN A C 1
ATOM 710 O O . GLN A 1 84 ? -15.990 3.441 -3.780 1.00 94.25 84 GLN A O 1
ATOM 715 N N . LEU A 1 85 ? -13.845 3.469 -4.440 1.00 94.94 85 LEU A N 1
ATOM 716 C CA . LEU A 1 85 ? -13.286 3.507 -3.088 1.00 94.94 85 LEU A CA 1
ATOM 717 C C . LEU A 1 85 ? -13.666 4.795 -2.356 1.00 94.94 85 LEU A C 1
ATOM 719 O O . LEU A 1 85 ? -14.123 4.734 -1.218 1.00 94.94 85 LEU A O 1
ATOM 723 N N . MET A 1 86 ? -13.565 5.956 -3.011 1.00 91.19 86 MET A N 1
ATOM 724 C CA . MET A 1 86 ? -14.008 7.225 -2.425 1.00 91.19 86 MET A CA 1
ATOM 725 C C . MET A 1 86 ? -15.492 7.197 -2.044 1.00 91.19 86 MET A C 1
ATOM 727 O O . MET A 1 86 ? -15.870 7.754 -1.013 1.00 91.19 86 MET A O 1
ATOM 731 N N . GLN A 1 87 ? -16.336 6.548 -2.850 1.00 94.38 87 GLN A N 1
ATOM 732 C CA . GLN A 1 87 ? -17.753 6.394 -2.539 1.00 94.38 87 GLN A CA 1
ATOM 733 C C . GLN A 1 87 ? -17.974 5.467 -1.337 1.00 94.38 87 GLN A C 1
ATOM 735 O O . GLN A 1 87 ? -18.726 5.833 -0.433 1.00 94.38 87 GLN A O 1
ATOM 740 N N . ARG A 1 88 ? -17.276 4.323 -1.278 1.00 89.56 88 ARG A N 1
ATOM 741 C CA . ARG A 1 88 ? -17.336 3.394 -0.136 1.00 89.56 88 ARG A CA 1
ATOM 742 C C . ARG A 1 88 ? -16.886 4.054 1.163 1.00 89.56 88 ARG A C 1
ATOM 744 O O . ARG A 1 88 ? -17.606 3.973 2.149 1.00 89.56 88 ARG A O 1
ATOM 751 N N . ILE A 1 89 ? -15.778 4.795 1.142 1.00 91.62 89 ILE A N 1
ATOM 752 C CA . ILE A 1 89 ? -15.278 5.539 2.311 1.00 91.62 89 ILE A CA 1
ATOM 753 C C . ILE A 1 89 ? -16.332 6.536 2.810 1.00 91.62 89 ILE A C 1
ATOM 755 O O . ILE A 1 89 ? -16.610 6.611 4.006 1.00 91.62 89 ILE A O 1
ATOM 759 N N . LYS A 1 90 ? -16.958 7.297 1.901 1.00 93.38 90 LYS A N 1
ATOM 760 C CA . LYS A 1 90 ? -18.018 8.251 2.271 1.00 93.38 90 LYS A CA 1
ATOM 761 C C . LYS A 1 90 ? -19.238 7.552 2.867 1.00 93.38 90 LYS A C 1
ATOM 763 O O . LYS A 1 90 ? -19.844 8.075 3.802 1.00 93.38 90 LYS A O 1
ATOM 768 N N . GLU A 1 91 ? -19.624 6.409 2.316 1.00 94.50 91 GLU A N 1
ATOM 769 C CA . GLU A 1 91 ? -20.768 5.642 2.793 1.00 94.50 91 GLU A CA 1
ATOM 770 C C . GLU A 1 91 ? -20.502 5.009 4.163 1.00 94.50 91 GLU A C 1
ATOM 772 O O . GLU A 1 91 ? -21.326 5.148 5.068 1.00 94.50 91 GLU A O 1
ATOM 777 N N . GLU A 1 92 ? -19.334 4.400 4.359 1.00 91.75 92 GLU A N 1
ATOM 778 C CA . GLU A 1 92 ? -18.912 3.852 5.649 1.00 91.75 92 GLU A CA 1
ATOM 779 C C . GLU A 1 92 ? -18.810 4.938 6.716 1.00 91.75 92 GLU A C 1
ATOM 781 O O . GLU A 1 92 ? -19.356 4.767 7.804 1.00 91.75 92 GLU A O 1
ATOM 786 N N . ALA A 1 93 ? -18.235 6.101 6.395 1.00 92.06 93 ALA A N 1
ATOM 787 C CA . ALA A 1 93 ? -18.194 7.233 7.317 1.00 92.06 93 ALA A CA 1
ATOM 788 C C . ALA A 1 93 ? -19.603 7.709 7.721 1.00 92.06 93 ALA A C 1
ATOM 790 O O . ALA A 1 93 ? -19.838 8.056 8.880 1.00 92.06 93 ALA A O 1
ATOM 791 N N . ARG A 1 94 ? -20.571 7.709 6.792 1.00 93.44 94 ARG A N 1
ATOM 792 C CA . ARG A 1 94 ? -21.976 8.031 7.106 1.00 93.44 94 ARG A CA 1
ATOM 793 C C . ARG A 1 94 ? -22.625 6.963 7.989 1.00 93.44 94 ARG A C 1
ATOM 795 O O . ARG A 1 94 ? -23.293 7.319 8.959 1.00 93.44 94 ARG A O 1
ATOM 802 N N . ARG A 1 95 ? -22.417 5.677 7.690 1.00 94.38 95 ARG A N 1
ATOM 803 C CA . ARG A 1 95 ? -22.936 4.555 8.495 1.00 94.38 95 ARG A CA 1
ATOM 804 C C . ARG A 1 95 ? -22.343 4.543 9.906 1.00 94.38 95 ARG A C 1
ATOM 806 O O . ARG A 1 95 ? -23.083 4.335 10.866 1.00 94.38 95 ARG A O 1
ATOM 813 N N . ALA A 1 96 ? -21.047 4.818 10.042 1.00 91.44 96 ALA A N 1
ATOM 814 C CA . ALA A 1 96 ? -20.363 4.929 11.328 1.00 91.44 96 ALA A CA 1
ATOM 815 C C . ALA A 1 96 ? -20.979 6.044 12.184 1.00 91.44 96 ALA A C 1
ATOM 817 O O . ALA A 1 96 ? -21.458 5.768 13.281 1.00 91.44 96 ALA A O 1
ATOM 818 N N . LYS A 1 97 ? -21.114 7.262 11.636 1.00 95.06 97 LYS A N 1
ATOM 819 C CA . LYS A 1 97 ? -21.770 8.388 12.331 1.00 95.06 97 LYS A CA 1
ATOM 820 C C . LYS A 1 97 ? -23.202 8.067 12.769 1.00 95.06 97 LYS A C 1
ATOM 822 O O . LYS A 1 97 ? -23.606 8.415 13.876 1.00 95.06 97 LYS A O 1
ATOM 827 N N . ALA A 1 98 ? -23.982 7.398 11.917 1.00 94.50 98 ALA A N 1
ATOM 828 C CA . ALA A 1 98 ? -25.344 6.991 12.261 1.00 94.50 98 ALA A CA 1
ATOM 829 C C . ALA A 1 98 ? -25.368 5.967 13.411 1.00 94.50 98 ALA A C 1
ATOM 831 O O . ALA A 1 98 ? -26.195 6.073 14.320 1.00 94.50 98 ALA A O 1
ATOM 832 N N . THR A 1 99 ? -24.436 5.012 13.397 1.00 95.00 99 THR A N 1
ATOM 833 C CA . THR A 1 99 ? -24.293 3.980 14.432 1.00 95.00 99 THR A CA 1
ATOM 834 C C . THR A 1 99 ? -23.844 4.583 15.761 1.00 95.00 99 THR A C 1
ATOM 836 O O . THR A 1 99 ? -24.425 4.276 16.800 1.00 95.00 99 THR A O 1
ATOM 839 N N . GLU A 1 100 ? -22.868 5.491 15.743 1.00 93.56 100 GLU A N 1
ATOM 840 C CA . GLU A 1 100 ? -22.421 6.231 16.927 1.00 93.56 100 GLU A CA 1
ATOM 841 C C . GLU A 1 100 ? -23.565 7.030 17.546 1.00 93.56 100 GLU A C 1
ATOM 843 O O . GLU A 1 100 ? -23.814 6.918 18.746 1.00 93.56 100 GLU A O 1
ATOM 848 N N . LEU A 1 101 ? -24.332 7.762 16.733 1.00 95.88 101 LEU A N 1
ATOM 849 C CA . LEU A 1 101 ? -25.481 8.521 17.219 1.00 95.88 101 LEU A CA 1
ATOM 850 C C . LEU A 1 101 ? -26.556 7.610 17.834 1.00 95.88 101 LEU A C 1
ATOM 852 O O . LEU A 1 101 ? -27.129 7.943 18.874 1.00 95.88 101 LEU A O 1
ATOM 856 N N . ALA A 1 102 ? -26.837 6.458 17.217 1.00 96.94 102 ALA A N 1
ATOM 857 C CA . ALA A 1 102 ? -27.776 5.476 17.756 1.00 96.94 102 ALA A CA 1
ATOM 858 C C . ALA A 1 102 ? -27.286 4.895 19.095 1.00 96.94 102 ALA A C 1
ATOM 860 O O . ALA A 1 102 ? -28.058 4.810 20.055 1.00 96.94 102 ALA A O 1
ATOM 861 N N . ASN A 1 103 ? -25.995 4.570 19.189 1.00 95.44 103 ASN A N 1
ATOM 862 C CA . ASN A 1 103 ? -25.366 4.078 20.411 1.00 95.44 103 ASN A CA 1
ATOM 863 C C . ASN A 1 103 ? -25.379 5.132 21.523 1.00 95.44 103 ASN A C 1
ATOM 865 O O . ASN A 1 103 ? -25.736 4.801 22.653 1.00 95.44 103 ASN A O 1
ATOM 869 N N . MET A 1 104 ? -25.083 6.399 21.216 1.00 94.75 104 MET A N 1
ATOM 870 C CA . MET A 1 104 ? -25.165 7.492 22.192 1.00 94.75 104 MET A CA 1
ATOM 871 C C . MET A 1 104 ? -26.591 7.684 22.713 1.00 94.75 104 MET A C 1
ATOM 873 O O . MET A 1 104 ? -26.792 7.816 23.918 1.00 94.75 104 MET A O 1
ATOM 877 N N . LYS A 1 105 ? -27.602 7.635 21.834 1.00 97.69 105 LYS A N 1
ATOM 878 C CA . LYS A 1 105 ? -29.013 7.702 22.250 1.00 97.69 105 LYS A CA 1
ATOM 879 C C . LYS A 1 105 ? -29.393 6.534 23.161 1.00 97.69 105 LYS A C 1
ATOM 881 O O . LYS A 1 105 ? -30.058 6.742 24.176 1.00 97.69 105 LYS A O 1
ATOM 886 N N . LYS A 1 106 ? -28.955 5.316 22.827 1.00 97.31 106 LYS A N 1
ATOM 887 C CA . LYS A 1 106 ? -29.182 4.122 23.653 1.00 97.31 106 LYS A CA 1
ATOM 888 C C . LYS A 1 106 ? -28.511 4.258 25.020 1.00 97.31 106 LYS A C 1
ATOM 890 O O . LYS A 1 106 ? -29.151 3.981 26.031 1.00 97.31 106 LYS A O 1
ATOM 895 N N . LEU A 1 107 ? -27.262 4.722 25.054 1.00 95.06 107 LEU A N 1
ATOM 896 C CA . LEU A 1 107 ? -26.512 4.941 26.289 1.00 95.06 107 LEU A CA 1
ATOM 897 C C . LEU A 1 107 ? -27.208 5.972 27.184 1.00 95.06 107 LEU A C 1
ATOM 899 O O . LEU A 1 107 ? -27.493 5.670 28.338 1.00 95.06 107 LEU A O 1
ATOM 903 N N . ALA A 1 108 ? -27.596 7.125 26.635 1.00 97.00 108 ALA A N 1
ATOM 904 C CA . ALA A 1 108 ? -28.334 8.150 27.375 1.00 97.00 108 ALA A CA 1
ATOM 905 C C . ALA A 1 108 ? -29.677 7.629 27.928 1.00 97.00 108 ALA A C 1
ATOM 907 O O . ALA A 1 108 ? -30.087 7.978 29.039 1.00 97.00 108 ALA A O 1
ATOM 908 N N . GLY A 1 109 ? -30.366 6.762 27.175 1.00 96.75 109 GLY A N 1
ATOM 909 C CA . GLY A 1 109 ? -31.575 6.078 27.637 1.00 96.75 109 GLY A CA 1
ATOM 910 C C . GLY A 1 109 ? -31.315 5.165 28.839 1.00 96.75 109 GLY A C 1
ATOM 911 O O . GLY A 1 109 ? -32.023 5.260 29.844 1.00 96.75 109 GLY A O 1
ATOM 912 N N . LEU A 1 110 ? -30.271 4.335 28.760 1.00 97.38 110 LEU A N 1
ATOM 913 C CA . LEU A 1 110 ? -29.859 3.437 29.842 1.00 97.38 110 LEU A CA 1
ATOM 914 C C . LEU A 1 110 ? -29.398 4.207 31.084 1.00 97.38 110 LEU A C 1
ATOM 916 O O . LEU A 1 110 ? -29.779 3.851 32.195 1.00 97.38 110 LEU A O 1
ATOM 920 N N . GLU A 1 111 ? -28.651 5.299 30.920 1.00 97.25 111 GLU A N 1
ATOM 921 C CA . GLU A 1 111 ? -28.248 6.169 32.030 1.00 97.25 111 GLU A CA 1
ATOM 922 C C . GLU A 1 111 ? -29.458 6.792 32.731 1.00 97.25 111 GLU A C 1
ATOM 924 O O . GLU A 1 111 ? -29.528 6.819 33.962 1.00 97.25 111 GLU A O 1
ATOM 929 N N . LYS A 1 112 ? -30.453 7.258 31.965 1.00 98.44 112 LYS A N 1
ATOM 930 C CA . LYS A 1 112 ? -31.703 7.787 32.526 1.00 98.44 112 LYS A CA 1
ATOM 931 C C . LYS A 1 112 ? -32.465 6.715 33.304 1.00 98.44 112 LYS A C 1
ATOM 933 O O . LYS A 1 112 ? -33.020 7.014 34.361 1.00 98.44 112 LYS A O 1
ATOM 938 N N . GLU A 1 113 ? -32.516 5.484 32.799 1.00 97.44 113 GLU A N 1
ATOM 939 C CA . GLU A 1 113 ? -33.146 4.359 33.494 1.00 97.44 113 GLU A CA 1
ATOM 940 C C . GLU A 1 113 ? -32.374 3.962 34.761 1.00 97.44 113 GLU A C 1
ATOM 942 O O . GLU A 1 113 ? -32.996 3.754 35.803 1.00 97.44 113 GLU A O 1
ATOM 947 N N . SER A 1 114 ? -31.039 3.940 34.706 1.00 96.94 114 SER A N 1
ATOM 948 C CA . SER A 1 114 ? -30.174 3.703 35.868 1.00 96.94 114 SER A CA 1
ATOM 949 C C . SER A 1 114 ? -30.474 4.706 36.974 1.00 96.94 114 SER A C 1
ATOM 951 O O . SER A 1 114 ? -30.852 4.306 38.069 1.00 96.94 114 SER A O 1
ATOM 953 N N . ARG A 1 115 ? -30.472 6.011 36.661 1.00 97.88 115 ARG A N 1
ATOM 954 C CA . ARG A 1 115 ? -30.793 7.067 37.639 1.00 97.88 115 ARG A CA 1
ATOM 955 C C . ARG A 1 115 ? -32.178 6.884 38.267 1.00 97.88 115 ARG A C 1
ATOM 957 O O . ARG A 1 115 ? -32.365 7.161 39.448 1.00 97.88 115 ARG A O 1
ATOM 964 N N . LYS A 1 116 ? -33.176 6.423 37.501 1.00 98.19 116 LYS A N 1
ATOM 965 C CA . LYS A 1 116 ? -34.513 6.119 38.044 1.00 98.19 116 LYS A CA 1
ATOM 966 C C . LYS A 1 116 ? -34.473 4.950 39.030 1.00 98.19 116 LYS A C 1
ATOM 968 O O . LYS A 1 116 ? -35.118 5.040 40.075 1.00 98.19 116 LYS A O 1
ATOM 973 N N . LYS A 1 117 ? -33.739 3.881 38.705 1.00 97.75 117 LYS A N 1
ATOM 974 C CA . LYS A 1 117 ? -33.554 2.716 39.583 1.00 97.75 117 LYS A CA 1
ATOM 975 C C . LYS A 1 117 ? -32.799 3.102 40.853 1.00 97.75 117 LYS A C 1
ATOM 977 O O . LYS A 1 117 ? -33.270 2.768 41.934 1.00 97.75 117 LYS A O 1
ATOM 982 N N . ASP A 1 118 ? -31.732 3.887 40.743 1.00 97.62 118 ASP A N 1
ATOM 983 C CA . ASP A 1 118 ? -30.947 4.368 41.888 1.00 97.62 118 ASP A CA 1
ATOM 984 C C . ASP A 1 118 ? -31.804 5.215 42.839 1.00 97.62 118 ASP A C 1
ATOM 986 O O . ASP A 1 118 ? -31.861 4.955 44.041 1.00 97.62 118 ASP A O 1
ATOM 990 N N . ASN A 1 119 ? -32.575 6.160 42.293 1.00 98.19 119 ASN A N 1
ATOM 991 C CA . ASN A 1 119 ? -33.514 6.965 43.077 1.00 98.19 119 ASN A CA 1
ATOM 992 C C . ASN A 1 119 ? -34.600 6.110 43.753 1.00 98.19 119 ASN A C 1
ATOM 994 O O . ASN A 1 119 ? -35.035 6.417 44.866 1.00 98.19 119 ASN A O 1
ATOM 998 N N . LEU A 1 120 ? -35.074 5.049 43.093 1.00 98.00 120 LEU A N 1
ATOM 999 C CA . LEU A 1 120 ? -36.042 4.122 43.679 1.00 98.00 120 LEU A CA 1
ATOM 1000 C C . LEU A 1 120 ? -35.419 3.316 44.825 1.00 98.00 120 LEU A C 1
ATOM 1002 O O . LEU A 1 120 ? -36.030 3.219 45.888 1.00 98.00 120 LEU A O 1
ATOM 1006 N N . ILE A 1 121 ? -34.206 2.792 44.634 1.00 97.69 121 ILE A N 1
ATOM 1007 C CA . ILE A 1 121 ? -33.452 2.071 45.667 1.00 97.69 121 ILE A CA 1
ATOM 1008 C C . ILE A 1 121 ? -33.258 2.970 46.887 1.00 97.69 121 ILE A C 1
ATOM 1010 O O . ILE A 1 121 ? -33.584 2.561 47.998 1.00 97.69 121 ILE A O 1
ATOM 1014 N N . GLN A 1 122 ? -32.831 4.218 46.687 1.00 98.06 122 GLN A N 1
ATOM 1015 C CA . GLN A 1 122 ? -32.634 5.172 47.777 1.00 98.06 122 GLN A CA 1
ATOM 1016 C C . GLN A 1 122 ? -33.936 5.443 48.551 1.00 98.06 122 GLN A C 1
ATOM 1018 O O . GLN A 1 122 ? -33.939 5.477 49.782 1.00 98.06 122 GLN A O 1
ATOM 1023 N N . LYS A 1 123 ? -35.073 5.580 47.852 1.00 97.75 123 LYS A N 1
ATOM 1024 C CA . LYS A 1 123 ? -36.392 5.726 48.495 1.00 97.75 123 LYS A CA 1
ATOM 1025 C C . LYS A 1 123 ? -36.770 4.501 49.327 1.00 97.75 123 LYS A C 1
ATOM 1027 O O . LYS A 1 123 ? -37.299 4.667 50.425 1.00 97.75 123 LYS A O 1
ATOM 1032 N N . LEU A 1 124 ? -36.530 3.295 48.812 1.00 97.94 124 LEU A N 1
ATOM 1033 C CA . LEU A 1 124 ? -36.819 2.050 49.528 1.00 97.94 124 LEU A CA 1
ATOM 1034 C C . LEU A 1 124 ? -35.927 1.903 50.764 1.00 97.94 124 LEU A C 1
ATOM 1036 O O . LEU A 1 124 ? -36.445 1.670 51.850 1.00 97.94 124 LEU A O 1
ATOM 1040 N N . GLN A 1 125 ? -34.626 2.161 50.631 1.00 96.81 125 GLN A N 1
ATOM 1041 C CA . GLN A 1 125 ? -33.678 2.144 51.748 1.00 96.81 125 GLN A CA 1
ATOM 1042 C C . GLN A 1 125 ? -34.057 3.140 52.849 1.00 96.81 125 GLN A C 1
ATOM 1044 O O . GLN A 1 125 ? -33.996 2.807 54.029 1.00 96.81 125 GLN A O 1
ATOM 1049 N N . ASN A 1 126 ? -34.498 4.348 52.484 1.00 97.44 126 ASN A N 1
ATOM 1050 C CA . ASN A 1 126 ? -34.967 5.332 53.460 1.00 97.44 126 ASN A CA 1
ATOM 1051 C C . ASN A 1 126 ? -36.232 4.861 54.194 1.00 97.44 126 ASN A C 1
ATOM 1053 O O . ASN A 1 126 ? -36.333 5.052 55.404 1.00 97.44 126 ASN A O 1
ATOM 1057 N N . LYS A 1 127 ? -37.183 4.227 53.491 1.00 96.75 127 LYS A N 1
ATOM 1058 C CA . LYS A 1 127 ? -38.382 3.644 54.118 1.00 96.75 127 LYS A CA 1
ATOM 1059 C C . LYS A 1 127 ? -38.038 2.492 55.059 1.00 96.75 127 LYS A C 1
ATOM 1061 O O . LYS A 1 127 ? -38.614 2.414 56.140 1.00 96.75 127 LYS A O 1
ATOM 1066 N N . ASP A 1 128 ? -37.115 1.622 54.669 1.00 96.94 128 ASP A N 1
ATOM 1067 C CA . ASP A 1 128 ? -36.689 0.510 55.520 1.00 96.94 128 ASP A CA 1
ATOM 1068 C C . ASP A 1 128 ? -35.943 1.013 56.756 1.00 96.94 128 ASP A C 1
ATOM 1070 O O . ASP A 1 128 ? -36.289 0.610 57.862 1.00 96.94 128 ASP A O 1
ATOM 1074 N N . ARG A 1 129 ? -35.052 2.003 56.614 1.00 97.06 129 ARG A N 1
ATOM 1075 C CA . ARG A 1 129 ? -34.417 2.664 57.766 1.00 97.06 129 ARG A CA 1
ATOM 1076 C C . ARG A 1 129 ? -35.451 3.287 58.712 1.00 97.06 129 ARG A C 1
ATOM 1078 O O . ARG A 1 129 ? -35.360 3.109 59.920 1.00 97.06 129 ARG A O 1
ATOM 1085 N N . GLN A 1 130 ? -36.476 3.960 58.183 1.00 96.56 130 GLN A N 1
ATOM 1086 C CA . GLN A 1 130 ? -37.567 4.504 59.007 1.00 96.56 130 GLN A CA 1
ATOM 1087 C C . GLN A 1 130 ? -38.337 3.412 59.766 1.00 96.56 130 GLN A C 1
ATOM 1089 O O . GLN A 1 130 ? -38.706 3.617 60.924 1.00 96.56 130 GLN A O 1
ATOM 1094 N N . ARG A 1 131 ? -38.585 2.258 59.132 1.00 96.00 131 ARG A N 1
ATOM 1095 C CA . ARG A 1 131 ? -39.230 1.102 59.774 1.00 96.00 131 ARG A CA 1
ATOM 1096 C C . ARG A 1 131 ? -38.350 0.505 60.869 1.00 96.00 131 ARG A C 1
ATOM 1098 O O . ARG A 1 131 ? -38.859 0.228 61.952 1.00 96.00 131 ARG A O 1
ATOM 1105 N N . GLU A 1 132 ? -37.055 0.345 60.613 1.00 95.69 132 GLU A N 1
ATOM 1106 C CA . GLU A 1 132 ? -36.080 -0.117 61.607 1.00 95.69 132 GLU A CA 1
ATOM 1107 C C . GLU A 1 132 ? -36.027 0.828 62.814 1.00 95.69 132 GLU A C 1
ATOM 1109 O O . GLU A 1 132 ? -36.124 0.371 63.952 1.00 95.69 132 GLU A O 1
ATOM 1114 N N . ASP A 1 133 ? -35.980 2.143 62.586 1.00 96.06 133 ASP A N 1
ATOM 1115 C CA . ASP A 1 133 ? -35.979 3.146 63.657 1.00 96.06 133 ASP A CA 1
ATOM 1116 C C . ASP A 1 133 ? -37.278 3.139 64.475 1.00 96.06 133 ASP A C 1
ATOM 1118 O O . ASP A 1 133 ? -37.254 3.389 65.6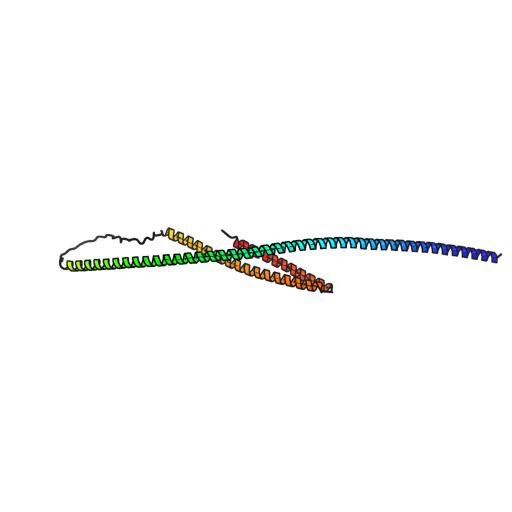84 1.00 96.06 133 ASP A O 1
ATOM 1122 N N . PHE A 1 134 ? -38.425 2.882 63.837 1.00 95.94 134 PHE A N 1
ATOM 1123 C CA . PHE A 1 134 ? -39.707 2.744 64.530 1.00 95.94 134 PHE A CA 1
ATOM 1124 C C . PHE A 1 134 ? -39.740 1.481 65.396 1.00 95.94 134 PHE A C 1
ATOM 1126 O O . PHE A 1 134 ? -40.102 1.553 66.571 1.00 95.94 134 PHE A O 1
ATOM 1133 N N . LEU A 1 135 ? -39.322 0.337 64.846 1.00 95.25 135 LEU A N 1
ATOM 1134 C CA . LEU A 1 135 ? -39.237 -0.924 65.583 1.00 95.25 135 LEU A CA 1
ATOM 1135 C C . LEU A 1 135 ? -38.262 -0.820 66.754 1.00 95.25 135 LEU A C 1
ATOM 1137 O O . LEU A 1 135 ? -38.574 -1.298 67.844 1.00 95.25 135 LEU A O 1
ATOM 1141 N N . LYS A 1 136 ? -37.120 -0.152 66.562 1.00 95.69 136 LYS A N 1
ATOM 1142 C CA . LYS A 1 136 ? -36.149 0.117 67.624 1.00 95.69 136 LYS A CA 1
ATOM 1143 C C . LYS A 1 136 ? -36.773 0.950 68.743 1.00 95.69 136 LYS A C 1
ATOM 1145 O O . LYS A 1 136 ? -36.768 0.505 69.883 1.00 95.69 136 LYS A O 1
ATOM 1150 N N . ARG A 1 137 ? -37.414 2.081 68.419 1.00 94.44 137 ARG A N 1
ATOM 1151 C CA . ARG A 1 137 ? -38.134 2.916 69.402 1.00 94.44 137 ARG A CA 1
ATOM 1152 C C . ARG A 1 137 ? -39.233 2.151 70.142 1.00 94.44 137 ARG A C 1
ATOM 1154 O O . ARG A 1 137 ? -39.349 2.272 71.356 1.00 94.44 137 ARG A O 1
ATOM 1161 N N . SER A 1 138 ? -40.023 1.350 69.426 1.00 94.19 138 SER A N 1
ATOM 1162 C CA . SER A 1 138 ? -41.070 0.517 70.025 1.00 94.19 138 SER A CA 1
ATOM 1163 C C . SER A 1 138 ? -40.481 -0.543 70.962 1.00 94.19 138 SER A C 1
ATOM 1165 O O . SER A 1 138 ? -40.984 -0.743 72.066 1.00 94.19 138 SER A O 1
ATOM 1167 N N . THR A 1 139 ? -39.375 -1.173 70.561 1.00 92.50 139 THR A N 1
ATOM 1168 C CA . THR A 1 139 ? -38.654 -2.159 71.376 1.00 92.50 139 THR A CA 1
ATOM 1169 C C . THR A 1 139 ? -38.056 -1.517 72.626 1.00 92.50 139 THR A C 1
ATOM 1171 O O . THR A 1 139 ? -38.192 -2.072 73.715 1.00 92.50 139 THR A O 1
ATOM 1174 N N . ASP A 1 140 ? -37.444 -0.339 72.494 1.00 92.62 140 ASP A N 1
ATOM 1175 C CA . ASP A 1 140 ? -36.880 0.424 73.609 1.00 92.62 140 ASP A CA 1
ATOM 1176 C C . ASP A 1 140 ? -37.972 0.827 74.614 1.00 92.62 140 ASP A C 1
ATOM 1178 O O . ASP A 1 140 ? -37.773 0.679 75.821 1.00 92.62 140 ASP A O 1
ATOM 1182 N N . GLU A 1 141 ? -39.160 1.230 74.147 1.00 91.69 141 GLU A N 1
ATOM 1183 C CA . GLU A 1 141 ? -40.297 1.546 75.023 1.00 91.69 141 GLU A CA 1
ATOM 1184 C C . GLU A 1 141 ? -40.843 0.303 75.739 1.00 91.69 141 GLU A C 1
ATOM 1186 O O . GLU A 1 141 ? -41.058 0.327 76.953 1.00 91.69 141 GLU A O 1
ATOM 1191 N N . VAL A 1 142 ? -40.998 -0.823 75.032 1.00 92.88 142 VAL A N 1
ATOM 1192 C CA . VAL A 1 142 ? -41.387 -2.103 75.651 1.00 92.88 142 VAL A CA 1
ATOM 1193 C C . VAL A 1 142 ? -40.364 -2.528 76.705 1.00 92.88 142 VAL A C 1
ATOM 1195 O O . VAL A 1 142 ? -40.741 -2.976 77.790 1.00 92.88 142 VAL A O 1
ATOM 1198 N N . ASN A 1 143 ? -39.071 -2.379 76.418 1.00 90.75 143 ASN A N 1
ATOM 1199 C CA . ASN A 1 143 ? -38.004 -2.687 77.363 1.00 90.75 143 ASN A CA 1
ATOM 1200 C C . ASN A 1 143 ? -38.047 -1.761 78.586 1.00 90.75 143 ASN A C 1
ATOM 1202 O O . ASN A 1 143 ? -37.936 -2.255 79.710 1.00 90.75 143 ASN A O 1
ATOM 1206 N N . ARG A 1 144 ? -38.288 -0.457 78.395 1.00 90.88 144 ARG A N 1
ATOM 1207 C CA . ARG A 1 144 ? -38.457 0.526 79.477 1.00 90.88 144 ARG A CA 1
ATOM 1208 C C . ARG A 1 144 ? -39.631 0.168 80.386 1.00 90.88 144 ARG A C 1
ATOM 1210 O O . ARG A 1 144 ? -39.460 0.111 81.602 1.00 90.88 144 ARG A O 1
ATOM 1217 N N . LEU A 1 145 ? -40.792 -0.151 79.812 1.00 88.69 145 LEU A N 1
ATOM 1218 C CA . LEU A 1 145 ? -41.976 -0.581 80.562 1.00 88.69 145 LEU A CA 1
ATOM 1219 C C . LEU A 1 145 ? -41.724 -1.894 81.315 1.00 88.69 145 LEU A C 1
ATOM 1221 O O . LEU A 1 145 ? -42.042 -2.005 82.497 1.00 88.69 145 LEU A O 1
ATOM 1225 N N . ARG A 1 146 ? -41.079 -2.882 80.678 1.00 87.94 146 ARG A N 1
ATOM 1226 C CA . ARG A 1 146 ? -40.667 -4.129 81.347 1.00 87.94 146 ARG A CA 1
ATOM 1227 C C . ARG A 1 146 ? -39.708 -3.865 82.505 1.00 87.94 146 ARG A C 1
ATOM 1229 O O . ARG A 1 146 ? -39.812 -4.529 83.534 1.00 87.94 146 ARG A O 1
ATOM 1236 N N . GLN A 1 147 ? -38.785 -2.916 82.363 1.00 86.50 147 GLN A N 1
ATOM 1237 C CA . GLN A 1 147 ? -37.860 -2.536 83.427 1.00 86.50 147 GLN A CA 1
ATOM 1238 C C . GLN A 1 147 ? -38.578 -1.825 84.579 1.00 86.50 147 GLN A C 1
ATOM 1240 O O . GLN A 1 147 ? -38.326 -2.169 85.730 1.00 86.50 147 GLN A O 1
ATOM 1245 N N . GLN A 1 148 ? -39.528 -0.929 84.294 1.00 82.19 148 GLN A N 1
ATOM 1246 C CA . GLN A 1 148 ? -40.384 -0.307 85.311 1.00 82.19 148 GLN A CA 1
ATOM 1247 C C . GLN A 1 148 ? -41.240 -1.340 86.055 1.00 82.19 148 GLN A C 1
ATOM 1249 O O . GLN A 1 148 ? -41.342 -1.278 87.276 1.00 82.19 148 GLN A O 1
ATOM 1254 N N . VAL A 1 149 ? -41.799 -2.338 85.361 1.00 79.06 149 VAL A N 1
ATOM 1255 C CA . VAL A 1 149 ? -42.544 -3.442 85.995 1.00 79.06 149 VAL A CA 1
ATOM 1256 C C . VAL A 1 149 ? -41.625 -4.327 86.840 1.00 79.06 149 VAL A C 1
ATOM 1258 O O . VAL A 1 149 ? -42.011 -4.712 87.938 1.00 79.06 149 VAL A O 1
ATOM 1261 N N . ARG A 1 150 ? -40.395 -4.622 86.392 1.00 76.94 150 ARG A N 1
ATOM 1262 C CA . ARG A 1 150 ? -39.402 -5.334 87.221 1.00 76.94 150 ARG A CA 1
ATOM 1263 C C . ARG A 1 150 ? -39.049 -4.540 88.476 1.00 76.94 150 ARG A C 1
ATOM 1265 O O . ARG A 1 150 ? -39.054 -5.120 89.550 1.00 76.94 150 ARG A O 1
ATOM 1272 N N . GLN A 1 151 ? -38.808 -3.235 88.349 1.00 69.12 151 GLN A N 1
ATOM 1273 C CA . GLN A 1 151 ? -38.545 -2.349 89.487 1.00 69.12 151 GLN A CA 1
ATOM 1274 C C . GLN A 1 151 ? -39.761 -2.240 90.423 1.00 69.12 151 GLN A C 1
ATOM 1276 O O . GLN A 1 151 ? -39.602 -2.195 91.638 1.00 69.12 151 GLN A O 1
ATOM 1281 N N . ARG A 1 152 ? -40.987 -2.290 89.888 1.00 62.56 152 ARG A N 1
ATOM 1282 C CA . ARG A 1 152 ? -42.224 -2.303 90.681 1.00 62.56 152 ARG A CA 1
ATOM 1283 C C . ARG A 1 152 ? -42.498 -3.643 91.368 1.00 62.56 152 ARG A C 1
ATOM 1285 O O . ARG A 1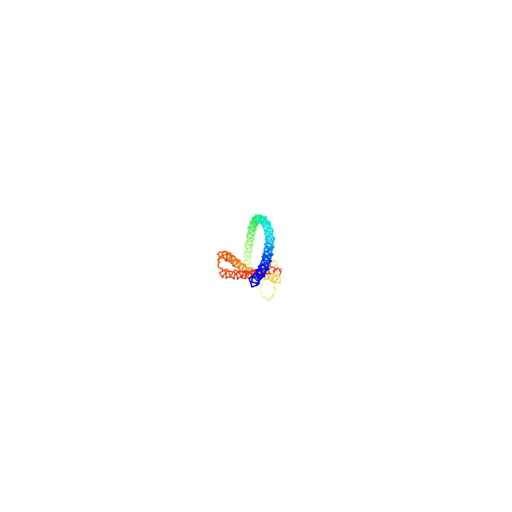 152 ? -42.992 -3.653 92.487 1.00 62.56 152 ARG A O 1
ATOM 1292 N N . ASN A 1 153 ? -42.113 -4.758 90.751 1.00 55.91 153 ASN A N 1
ATOM 1293 C CA . ASN A 1 153 ? -42.190 -6.094 91.348 1.00 55.91 153 ASN A CA 1
ATOM 1294 C C . ASN A 1 153 ? -41.042 -6.390 92.329 1.00 55.91 153 ASN A C 1
ATOM 1296 O O . ASN A 1 153 ? -41.136 -7.345 93.095 1.00 55.91 153 ASN A O 1
ATOM 1300 N N . THR A 1 154 ? -39.974 -5.583 92.366 1.00 49.50 154 THR A N 1
ATOM 1301 C CA . THR A 1 154 ? -38.910 -5.724 93.380 1.00 49.50 154 THR A CA 1
ATOM 1302 C C . THR A 1 154 ? -39.289 -5.199 94.769 1.00 49.50 154 THR A C 1
ATOM 1304 O O . THR A 1 154 ? -38.515 -5.389 95.704 1.00 49.50 154 THR A O 1
ATOM 1307 N N . TYR A 1 155 ? -40.474 -4.604 94.943 1.00 48.59 155 TYR A N 1
ATOM 1308 C CA . TYR A 1 155 ? -40.992 -4.236 96.268 1.00 48.59 155 TYR A CA 1
ATOM 1309 C C . TYR A 1 155 ? -41.823 -5.346 96.932 1.00 48.59 155 TYR A C 1
ATOM 1311 O O . TYR A 1 155 ? -42.188 -5.189 98.091 1.00 48.59 155 TYR A O 1
ATOM 1319 N N . ASP A 1 156 ? -42.084 -6.466 96.242 1.00 44.34 156 ASP A N 1
ATOM 1320 C CA . ASP A 1 156 ? -42.928 -7.550 96.766 1.00 44.34 156 ASP A CA 1
ATOM 1321 C C . ASP A 1 156 ? -42.397 -8.953 96.412 1.00 44.34 156 ASP A C 1
ATOM 1323 O O . ASP A 1 156 ? -43.089 -9.793 95.839 1.00 44.34 156 ASP A O 1
ATOM 1327 N N . ARG A 1 157 ? -41.110 -9.204 96.703 1.00 38.75 157 ARG A N 1
ATOM 1328 C CA . ARG A 1 157 ? -40.584 -10.560 96.964 1.00 38.75 157 ARG A CA 1
ATOM 1329 C C . ARG A 1 157 ? -39.179 -10.514 97.570 1.00 38.75 157 ARG A C 1
ATOM 1331 O O . ARG A 1 157 ? -38.170 -10.610 96.876 1.00 38.75 157 ARG A O 1
ATOM 1338 N N . LYS A 1 158 ? -39.104 -10.402 98.898 1.00 42.84 158 LYS A N 1
ATOM 1339 C CA . LYS A 1 158 ? -37.944 -10.866 99.674 1.00 42.84 158 LYS A CA 1
ATOM 1340 C C . LYS A 1 158 ? -38.255 -12.262 100.197 1.00 42.84 158 LYS A C 1
ATOM 1342 O O . LYS A 1 158 ? -38.966 -12.385 101.188 1.00 42.84 158 LYS A O 1
ATOM 1347 N N . THR A 1 159 ? -37.732 -13.302 99.551 1.00 37.97 159 THR A N 1
ATOM 1348 C CA . THR A 1 159 ? -37.474 -14.598 100.204 1.00 37.97 159 THR A CA 1
ATOM 1349 C C . THR A 1 159 ? -36.589 -15.481 99.320 1.00 37.97 159 THR A C 1
ATOM 1351 O O . THR A 1 159 ? -36.968 -15.851 98.215 1.00 37.97 159 THR A O 1
ATOM 1354 N N . GLU A 1 160 ? -35.380 -15.735 99.827 1.00 37.78 160 GLU A N 1
ATOM 1355 C CA . GLU A 1 160 ? -34.685 -17.030 99.871 1.00 37.78 160 GLU A CA 1
ATOM 1356 C C . GLU A 1 160 ? -34.848 -18.046 98.721 1.00 37.78 160 GLU A C 1
ATOM 1358 O O . GLU A 1 160 ? -35.913 -18.628 98.547 1.00 37.78 160 GLU A O 1
ATOM 1363 N N . ARG A 1 161 ? -33.733 -18.413 98.064 1.00 35.28 161 ARG A N 1
ATOM 1364 C CA . ARG A 1 161 ? -32.945 -19.650 98.316 1.00 35.28 161 ARG A CA 1
ATOM 1365 C C . ARG A 1 161 ? -32.075 -20.042 97.111 1.00 35.28 161 ARG A C 1
ATOM 1367 O O . ARG A 1 161 ? -32.521 -20.036 95.974 1.00 35.28 161 ARG A O 1
ATOM 1374 N N . SER A 1 162 ? -30.836 -20.404 97.449 1.00 36.28 162 SER A N 1
ATOM 1375 C CA . SER A 1 162 ? -30.015 -21.530 96.969 1.00 36.28 162 SER A CA 1
ATOM 1376 C C . SER A 1 162 ? -30.232 -22.116 95.563 1.00 36.28 162 SER A C 1
ATOM 1378 O O . SER A 1 162 ? -31.312 -22.592 95.232 1.00 36.28 162 SER A O 1
ATOM 1380 N N . GLY A 1 163 ? -29.111 -22.312 94.859 1.00 35.28 163 GLY A N 1
ATOM 1381 C CA . GLY A 1 163 ? -28.835 -23.627 94.272 1.00 35.28 163 GLY A CA 1
ATOM 1382 C C . GLY A 1 163 ? -28.811 -23.739 92.747 1.00 35.28 163 GLY A C 1
ATOM 1383 O O . GLY A 1 163 ? -29.841 -23.765 92.090 1.00 35.28 163 GLY A O 1
ATOM 1384 N N . THR A 1 164 ? -27.600 -24.011 92.254 1.00 36.72 164 THR A N 1
ATOM 1385 C CA . THR A 1 164 ? -27.299 -24.994 91.197 1.00 36.72 164 THR A CA 1
ATOM 1386 C C . THR A 1 164 ? -27.491 -24.604 89.724 1.00 36.72 164 THR A C 1
ATOM 1388 O O . THR A 1 164 ? -28.564 -24.272 89.238 1.00 36.72 164 THR A O 1
ATOM 1391 N N . GLN A 1 165 ? -26.364 -24.755 89.018 1.00 47.31 165 GLN A N 1
ATOM 1392 C CA . GLN A 1 165 ? -26.151 -24.989 87.587 1.00 47.31 165 GLN A CA 1
ATOM 1393 C C . GLN A 1 165 ? -27.394 -25.297 86.733 1.00 47.31 165 GLN A C 1
ATOM 1395 O O . GLN A 1 165 ? -28.128 -26.241 87.017 1.00 47.31 165 GLN A O 1
ATOM 1400 N N . ARG A 1 166 ? -27.455 -24.685 85.540 1.00 34.06 166 ARG A N 1
ATOM 1401 C CA . ARG A 1 166 ? -27.534 -25.444 84.278 1.00 34.06 166 ARG A CA 1
ATOM 1402 C C . ARG A 1 166 ? -27.223 -24.584 83.054 1.00 34.06 166 ARG A C 1
ATOM 1404 O O . ARG A 1 166 ? -27.845 -23.567 82.779 1.00 34.06 166 ARG A O 1
ATOM 1411 N N . ASN A 1 167 ? -26.254 -25.099 82.313 1.00 50.69 167 ASN A N 1
ATOM 1412 C CA . ASN A 1 167 ? -26.010 -24.912 80.896 1.00 50.69 167 ASN A CA 1
ATOM 1413 C C . ASN A 1 167 ? -27.324 -24.978 80.091 1.00 50.69 167 ASN A C 1
ATOM 1415 O O . ASN A 1 167 ? -27.988 -26.009 80.129 1.00 50.69 167 ASN A O 1
ATOM 1419 N N . MET A 1 168 ? -27.667 -23.928 79.341 1.00 36.47 168 MET A N 1
ATOM 1420 C CA . MET A 1 168 ? -28.514 -24.032 78.148 1.00 36.47 168 MET A CA 1
ATOM 1421 C C . MET A 1 168 ? -28.141 -22.932 77.155 1.00 36.47 168 MET A C 1
ATOM 1423 O O . MET A 1 168 ? -28.209 -21.736 77.429 1.00 36.47 168 MET A O 1
ATOM 1427 N N . ARG A 1 169 ? -27.731 -23.392 75.976 1.00 50.28 169 ARG A N 1
ATOM 1428 C CA . ARG A 1 169 ? -27.510 -22.614 74.762 1.00 50.28 169 ARG A CA 1
ATOM 1429 C C . ARG A 1 169 ? -28.814 -21.910 74.376 1.00 50.28 169 ARG A C 1
ATOM 1431 O O . ARG A 1 169 ? -29.825 -22.580 74.202 1.00 50.28 169 ARG A O 1
ATOM 1438 N N . SER A 1 170 ? -28.776 -20.595 74.170 1.00 35.56 170 SER A N 1
ATOM 1439 C CA . SER A 1 170 ? -29.855 -19.861 73.501 1.00 35.56 170 SER A CA 1
ATOM 1440 C C . SER A 1 170 ? -29.342 -19.338 72.168 1.00 35.56 170 SER A C 1
ATOM 1442 O O . SER A 1 170 ? -28.537 -18.410 72.108 1.00 35.56 170 SER A O 1
ATOM 1444 N N . ALA A 1 171 ? -29.800 -19.983 71.098 1.00 47.47 171 ALA A N 1
ATOM 1445 C CA . ALA A 1 171 ? -29.613 -19.552 69.727 1.00 47.47 171 ALA A CA 1
ATOM 1446 C C . ALA A 1 171 ? -30.248 -18.168 69.529 1.00 47.47 171 ALA A C 1
ATOM 1448 O O . ALA A 1 171 ? -31.447 -17.991 69.731 1.00 47.47 171 ALA A O 1
ATOM 1449 N N . SER A 1 172 ? -29.437 -17.189 69.126 1.00 40.56 172 SER A N 1
ATOM 1450 C CA . SER A 1 172 ? -29.951 -15.916 68.626 1.00 40.56 172 SER A CA 1
ATOM 1451 C C . SER A 1 172 ? -30.468 -16.118 67.203 1.00 40.56 172 SER A C 1
ATOM 1453 O O . SER A 1 172 ? -29.723 -16.530 66.307 1.00 40.56 172 SER A O 1
ATOM 1455 N N . LEU A 1 173 ? -31.765 -15.861 67.033 1.00 41.69 173 LEU A N 1
ATOM 1456 C CA . LEU A 1 173 ? -32.473 -15.804 65.763 1.00 41.69 173 LEU A CA 1
ATOM 1457 C C . LEU A 1 173 ? -31.779 -14.806 64.829 1.00 41.69 173 LEU A C 1
ATOM 1459 O O . LEU A 1 173 ? -31.774 -13.599 65.061 1.00 41.69 173 LEU A O 1
ATOM 1463 N N . ARG A 1 174 ? -31.241 -15.322 63.725 1.00 44.56 174 ARG A N 1
ATOM 1464 C CA . ARG A 1 174 ? -30.991 -14.531 62.521 1.00 44.56 174 ARG A CA 1
ATOM 1465 C C . ARG A 1 174 ? -32.337 -14.311 61.841 1.00 44.56 174 ARG A C 1
ATOM 1467 O O . ARG A 1 174 ? -32.949 -15.278 61.394 1.00 44.56 174 ARG A O 1
ATOM 1474 N N . GLN A 1 175 ? -32.777 -13.061 61.750 1.00 43.56 175 GLN A N 1
ATOM 1475 C CA . GLN A 1 175 ? -33.902 -12.675 60.905 1.00 43.56 175 GLN A CA 1
ATOM 1476 C C . GLN A 1 175 ? -33.364 -11.978 59.651 1.00 43.56 175 GLN A C 1
ATOM 1478 O O . GLN A 1 175 ? -32.442 -11.169 59.720 1.00 43.56 175 GLN A O 1
ATOM 1483 N N . GLY A 1 176 ? -33.871 -12.430 58.504 1.00 41.44 176 GLY A N 1
ATOM 1484 C CA . GLY A 1 176 ? -33.299 -12.275 57.170 1.00 41.44 176 GLY A CA 1
ATOM 1485 C C . GLY A 1 176 ? -33.044 -10.845 56.705 1.00 41.44 176 GLY A C 1
ATOM 1486 O O . GLY A 1 176 ? -33.945 -10.017 56.671 1.00 41.44 176 GLY A O 1
ATOM 1487 N N . CYS A 1 177 ? -31.838 -10.637 56.183 1.00 34.47 177 CYS A N 1
ATOM 1488 C CA . CYS A 1 177 ? -31.650 -9.884 54.952 1.00 34.47 177 CYS A CA 1
ATOM 1489 C C . CYS A 1 177 ? -31.315 -10.926 53.878 1.00 34.47 177 CYS A C 1
ATOM 1491 O O . CYS A 1 177 ? -30.431 -11.759 54.085 1.00 34.47 177 CYS A O 1
ATOM 1493 N N . GLY A 1 178 ? -32.091 -10.948 52.794 1.00 41.69 178 GLY A N 1
ATOM 1494 C CA . GLY A 1 178 ? -32.052 -11.954 51.732 1.00 41.69 178 GLY A CA 1
ATOM 1495 C C . GLY A 1 178 ? -30.802 -11.887 50.858 1.00 41.69 178 GLY A C 1
ATOM 1496 O O . GLY A 1 178 ? -30.902 -11.701 49.650 1.00 41.69 178 GLY A O 1
ATOM 1497 N N . THR A 1 179 ? -29.625 -12.073 51.446 1.00 50.00 179 THR A N 1
ATOM 1498 C CA . THR A 1 179 ? -28.434 -12.479 50.711 1.00 50.00 179 THR A CA 1
ATOM 1499 C C . THR A 1 179 ? -28.276 -13.974 50.919 1.00 50.00 179 THR A C 1
ATOM 1501 O O . THR A 1 179 ? -28.001 -14.453 52.018 1.00 50.00 179 THR A O 1
ATOM 1504 N N . VAL A 1 180 ? -28.519 -14.742 49.858 1.00 53.44 180 VAL A N 1
ATOM 1505 C CA . VAL A 1 180 ? -28.153 -16.159 49.830 1.00 53.44 180 VAL A CA 1
ATOM 1506 C C . VAL A 1 180 ? -26.666 -16.213 50.204 1.00 53.44 180 VAL A C 1
ATOM 1508 O O . VAL A 1 180 ? -25.871 -15.564 49.515 1.00 53.44 180 VAL A O 1
ATOM 1511 N N . PRO A 1 181 ? -26.262 -16.880 51.301 1.00 56.81 181 PRO A N 1
ATOM 1512 C CA . PRO A 1 181 ? -24.856 -16.975 51.645 1.00 56.81 181 PRO A CA 1
ATOM 1513 C C . PRO A 1 181 ? -24.208 -17.802 50.544 1.00 56.81 181 PRO A C 1
ATOM 1515 O O . PRO A 1 181 ? -24.374 -19.021 50.521 1.00 56.81 181 PRO A O 1
ATOM 1518 N N . LEU A 1 182 ? -23.517 -17.149 49.603 1.00 58.25 182 LEU A N 1
ATOM 1519 C CA . LEU A 1 182 ? -22.672 -17.877 48.668 1.00 58.25 182 LEU A CA 1
ATOM 1520 C C . LEU A 1 182 ? -21.745 -18.731 49.524 1.00 58.25 182 LEU A C 1
ATOM 1522 O O . LEU A 1 182 ? -21.028 -18.227 50.398 1.00 58.25 182 LEU A O 1
ATOM 1526 N N . THR A 1 183 ? -21.776 -20.032 49.286 1.00 70.38 183 THR A N 1
ATOM 1527 C CA . THR A 1 183 ? -20.848 -20.953 49.920 1.00 70.38 183 THR A CA 1
ATOM 1528 C C . THR A 1 183 ? -19.430 -20.438 49.666 1.00 70.38 183 THR A C 1
ATOM 1530 O O . THR A 1 183 ? -19.122 -19.889 48.605 1.00 70.38 183 THR A O 1
ATOM 1533 N N . LYS A 1 184 ? -18.519 -20.601 50.632 1.00 72.44 184 LYS A N 1
ATOM 1534 C CA . LYS A 1 184 ? -17.107 -20.180 50.492 1.00 72.44 184 LYS A CA 1
ATOM 1535 C C . LYS A 1 184 ? -16.483 -20.696 49.178 1.00 72.44 184 LYS A C 1
ATOM 1537 O O . LYS A 1 184 ? -15.610 -20.063 48.590 1.00 72.44 184 LYS A O 1
ATOM 1542 N N . LEU A 1 185 ? -16.998 -21.827 48.696 1.00 72.75 185 LEU A N 1
ATOM 1543 C CA . LEU A 1 185 ? -16.674 -22.483 47.436 1.00 72.75 185 LEU A CA 1
ATOM 1544 C C . LEU A 1 185 ? -17.165 -21.703 46.195 1.00 72.75 185 LEU A C 1
ATOM 1546 O O . LEU A 1 185 ? -16.419 -21.574 45.226 1.00 72.75 185 LEU A O 1
ATOM 1550 N N . GLU A 1 186 ? -18.366 -21.123 46.222 1.00 78.12 186 GLU A N 1
ATOM 1551 C CA . GLU A 1 186 ? -18.889 -20.238 45.167 1.00 78.12 186 GLU A CA 1
ATOM 1552 C C . GLU A 1 186 ? -18.154 -18.895 45.115 1.00 78.12 186 GLU A C 1
ATOM 1554 O O . GLU A 1 186 ? -17.830 -18.419 44.026 1.00 78.12 186 GLU A O 1
ATOM 1559 N N . VAL A 1 187 ? -17.800 -18.324 46.273 1.00 82.25 187 VAL A N 1
ATOM 1560 C CA . VAL A 1 187 ? -16.964 -17.110 46.346 1.00 82.25 187 VAL A CA 1
ATOM 1561 C C . VAL A 1 187 ? -15.580 -17.368 45.742 1.00 82.25 187 VAL A C 1
ATOM 1563 O O . VAL A 1 187 ? -15.080 -16.558 44.961 1.00 82.25 187 VAL A O 1
ATOM 1566 N N . ASN A 1 188 ? -14.978 -18.525 46.028 1.00 83.88 188 ASN A N 1
ATOM 1567 C CA . ASN A 1 188 ? -13.698 -18.919 45.437 1.00 83.88 188 ASN A CA 1
ATOM 1568 C C . ASN A 1 188 ? -13.795 -19.122 43.916 1.00 83.88 188 ASN A C 1
ATOM 1570 O O . ASN A 1 188 ? -12.913 -18.669 43.185 1.00 83.88 188 ASN A O 1
ATOM 1574 N N . LYS A 1 189 ? -14.882 -19.729 43.415 1.00 88.69 189 LYS A N 1
ATOM 1575 C CA . LYS A 1 189 ? -15.146 -19.849 41.969 1.00 88.69 189 LYS A CA 1
ATOM 1576 C C . LYS A 1 189 ? -15.308 -18.479 41.302 1.00 88.69 189 LYS A C 1
ATOM 1578 O O . LYS A 1 189 ? -14.747 -18.255 40.231 1.00 88.69 189 LYS A O 1
ATOM 1583 N N . ALA A 1 190 ? -16.034 -17.554 41.929 1.00 87.06 190 ALA A N 1
ATOM 1584 C CA . ALA A 1 190 ? -16.190 -16.187 41.432 1.00 87.06 190 ALA A CA 1
ATOM 1585 C C . ALA A 1 190 ? -14.850 -15.434 41.412 1.00 87.06 190 ALA A C 1
ATOM 1587 O O . ALA A 1 190 ? -14.513 -14.806 40.409 1.00 87.06 190 ALA A O 1
ATOM 1588 N N . LYS A 1 191 ? -14.035 -15.572 42.467 1.00 89.88 191 LYS A N 1
ATOM 1589 C CA . LYS A 1 191 ? -12.684 -14.999 42.536 1.00 89.88 191 LYS A CA 1
ATOM 1590 C C . LYS A 1 191 ? -11.768 -15.564 41.448 1.00 89.88 191 LYS A C 1
ATOM 1592 O O . LYS A 1 191 ? -11.048 -14.799 40.818 1.00 89.88 191 LYS A O 1
ATOM 1597 N N . ALA A 1 192 ? -11.825 -16.868 41.170 1.00 91.69 192 ALA A N 1
ATOM 1598 C CA . ALA A 1 192 ? -11.059 -17.486 40.087 1.00 91.69 192 ALA A CA 1
ATOM 1599 C C . ALA A 1 192 ? -11.469 -16.946 38.704 1.00 91.69 192 ALA A C 1
ATOM 1601 O O . ALA A 1 192 ? -10.604 -16.573 37.911 1.00 91.69 192 ALA A O 1
ATOM 1602 N N . LYS A 1 193 ? -12.779 -16.822 38.438 1.00 93.81 193 LYS A N 1
ATOM 1603 C CA . LYS A 1 193 ? -13.296 -16.204 37.203 1.00 93.81 193 LYS A CA 1
ATOM 1604 C C . LYS A 1 193 ? -12.856 -14.745 37.072 1.00 93.81 193 LYS A C 1
ATOM 1606 O O . LYS A 1 193 ? -12.391 -14.345 36.010 1.00 93.81 193 LYS A O 1
ATOM 1611 N N . TRP A 1 194 ? -12.941 -13.968 38.151 1.00 93.38 194 TRP A N 1
ATOM 1612 C CA . TRP A 1 194 ? -12.473 -12.582 38.179 1.00 93.38 194 TRP A CA 1
ATOM 1613 C C . TRP A 1 194 ? -10.974 -12.476 37.883 1.00 93.38 194 TRP A C 1
ATOM 1615 O O . TRP A 1 194 ? -10.569 -11.694 37.028 1.00 93.38 194 TRP A O 1
ATOM 1625 N N . MET A 1 195 ? -10.148 -13.312 38.517 1.00 94.62 195 MET A N 1
ATOM 1626 C CA . MET A 1 195 ? -8.706 -13.350 38.254 1.00 94.62 195 MET A CA 1
ATOM 1627 C C . MET A 1 195 ? -8.394 -13.720 36.798 1.00 94.62 195 MET A C 1
ATOM 1629 O O . MET A 1 195 ? -7.491 -13.129 36.207 1.00 94.62 195 MET A O 1
ATOM 1633 N N . ALA A 1 196 ? -9.152 -14.641 36.194 1.00 93.62 196 ALA A N 1
ATOM 1634 C CA . ALA A 1 196 ? -9.015 -14.981 34.778 1.00 93.62 196 ALA A CA 1
ATOM 1635 C C . ALA A 1 196 ? -9.364 -13.794 33.864 1.00 93.62 196 ALA A C 1
ATOM 1637 O O . ALA A 1 196 ? -8.618 -13.508 32.927 1.00 93.62 196 ALA A O 1
ATOM 1638 N N . ILE A 1 197 ? -10.440 -13.060 34.170 1.00 94.75 197 ILE A N 1
ATOM 1639 C CA . ILE A 1 197 ? -10.830 -11.844 33.441 1.00 94.75 197 ILE A CA 1
ATOM 1640 C C . ILE A 1 197 ? -9.740 -10.772 33.564 1.00 94.75 197 ILE A C 1
ATOM 1642 O O . ILE A 1 197 ? -9.297 -10.239 32.551 1.00 94.75 197 ILE A O 1
ATOM 1646 N N . VAL A 1 198 ? -9.245 -10.499 34.776 1.00 93.56 198 VAL A N 1
ATOM 1647 C CA . VAL A 1 198 ? -8.166 -9.522 35.007 1.00 93.56 198 VAL A CA 1
ATOM 1648 C C . VAL A 1 198 ? -6.893 -9.917 34.256 1.00 93.56 198 VAL A C 1
ATOM 1650 O O . VAL A 1 198 ? -6.263 -9.065 33.628 1.00 93.56 198 VAL A O 1
ATOM 1653 N N . LYS A 1 199 ? -6.521 -11.204 34.268 1.00 94.31 199 LYS A N 1
ATOM 1654 C CA . LYS A 1 199 ? -5.375 -11.718 33.503 1.00 94.31 199 LYS A CA 1
ATOM 1655 C C . LYS A 1 199 ? -5.572 -11.523 31.996 1.00 94.31 199 LYS A C 1
ATOM 1657 O O . LYS A 1 199 ? -4.635 -11.106 31.320 1.00 94.31 199 LYS A O 1
ATOM 1662 N N . ASN A 1 200 ? -6.775 -11.779 31.479 1.00 93.44 200 ASN A N 1
ATOM 1663 C CA . ASN A 1 200 ? -7.101 -11.597 30.064 1.00 93.44 200 ASN A CA 1
ATOM 1664 C C . ASN A 1 200 ? -7.043 -10.114 29.660 1.00 93.44 200 ASN A C 1
ATOM 1666 O O . ASN A 1 200 ? -6.373 -9.771 28.692 1.00 93.44 200 ASN A O 1
ATOM 1670 N N . ILE A 1 201 ? -7.630 -9.217 30.459 1.00 92.25 201 ILE A N 1
ATOM 1671 C CA . ILE A 1 201 ? -7.554 -7.766 30.233 1.00 92.25 201 ILE A CA 1
ATOM 1672 C C . ILE A 1 201 ? -6.096 -7.294 30.219 1.00 92.25 201 ILE A C 1
ATOM 1674 O O . ILE A 1 201 ? -5.697 -6.587 29.298 1.00 92.25 201 ILE A O 1
ATOM 1678 N N . ARG A 1 202 ? -5.271 -7.721 31.187 1.00 91.44 202 ARG A N 1
ATOM 1679 C CA . ARG A 1 202 ? -3.836 -7.383 31.208 1.00 91.44 202 ARG A CA 1
ATOM 1680 C C . ARG A 1 202 ? -3.115 -7.877 29.953 1.00 91.44 202 ARG A C 1
ATOM 1682 O O . ARG A 1 202 ? -2.400 -7.093 29.340 1.00 91.44 202 ARG A O 1
ATOM 1689 N N . ARG A 1 203 ? -3.355 -9.126 29.529 1.00 91.75 203 ARG A N 1
ATOM 1690 C CA . ARG A 1 203 ? -2.807 -9.670 28.271 1.00 91.75 203 ARG A CA 1
ATOM 1691 C C . ARG A 1 203 ? -3.223 -8.817 27.071 1.00 91.75 203 ARG A C 1
ATOM 1693 O O . ARG A 1 203 ? -2.363 -8.466 26.272 1.00 91.75 203 ARG A O 1
ATOM 1700 N N . ARG A 1 204 ? -4.504 -8.448 26.961 1.00 90.88 204 ARG A N 1
ATOM 1701 C CA . ARG A 1 204 ? -5.027 -7.614 25.864 1.00 90.88 204 ARG A CA 1
ATOM 1702 C C . ARG A 1 204 ? -4.404 -6.221 25.839 1.00 90.88 204 ARG A C 1
ATOM 1704 O O . ARG A 1 204 ? -4.070 -5.738 24.763 1.00 90.88 204 ARG A O 1
ATOM 1711 N N . ILE A 1 205 ? -4.202 -5.597 27.000 1.00 91.00 205 ILE A N 1
ATOM 1712 C CA . ILE A 1 205 ? -3.516 -4.300 27.099 1.00 91.00 205 ILE A CA 1
ATOM 1713 C C . ILE A 1 205 ? -2.068 -4.426 26.612 1.00 91.00 205 ILE A C 1
ATOM 1715 O O . ILE A 1 205 ? -1.642 -3.631 25.779 1.00 91.00 205 ILE A O 1
ATOM 1719 N N . SER A 1 206 ? -1.326 -5.439 27.073 1.00 91.06 206 SER A N 1
ATOM 1720 C CA . SER A 1 206 ? 0.057 -5.664 26.636 1.00 91.06 206 SER A CA 1
ATOM 1721 C C . SER A 1 206 ? 0.157 -5.973 25.138 1.00 91.06 206 SER A C 1
ATOM 1723 O O . SER A 1 206 ? 1.013 -5.406 24.466 1.00 91.06 206 SER A O 1
ATOM 1725 N N . GLN A 1 207 ? -0.741 -6.808 24.599 1.00 91.69 207 GLN A N 1
ATOM 1726 C CA . GLN A 1 207 ? -0.836 -7.071 23.156 1.00 91.69 207 GLN A CA 1
ATOM 1727 C C . GLN A 1 207 ? -1.083 -5.773 22.379 1.00 91.69 207 GLN A C 1
ATOM 1729 O O . GLN A 1 207 ? -0.368 -5.488 21.423 1.00 91.69 207 GLN A O 1
ATOM 1734 N N . ARG A 1 208 ? -2.038 -4.944 22.822 1.00 91.50 208 ARG A N 1
ATOM 1735 C CA . ARG A 1 208 ? -2.342 -3.665 22.169 1.00 91.50 208 ARG A CA 1
ATOM 1736 C C . ARG A 1 208 ? -1.151 -2.708 22.191 1.00 91.50 208 ARG A C 1
ATOM 1738 O O . ARG A 1 208 ? -0.860 -2.106 21.169 1.00 91.50 208 ARG A O 1
ATOM 1745 N N . GLN A 1 209 ? -0.446 -2.603 23.318 1.00 92.56 209 GLN A N 1
ATOM 1746 C CA . GLN A 1 209 ? 0.769 -1.786 23.424 1.00 92.56 209 GLN A CA 1
ATOM 1747 C C . GLN A 1 209 ? 1.882 -2.267 22.483 1.00 92.56 209 GLN A C 1
ATOM 1749 O O . GLN A 1 209 ? 2.588 -1.441 21.912 1.00 92.56 209 GLN A O 1
ATOM 1754 N N . ALA A 1 210 ? 2.049 -3.582 22.319 1.00 91.69 210 ALA A N 1
ATOM 1755 C CA . ALA A 1 210 ? 3.026 -4.141 21.387 1.00 91.69 210 ALA A CA 1
ATOM 1756 C C . ALA A 1 210 ? 2.648 -3.843 19.928 1.00 91.69 210 ALA A C 1
ATOM 1758 O O . ALA A 1 210 ? 3.504 -3.405 19.166 1.00 91.69 210 ALA A O 1
ATOM 1759 N N . ILE A 1 211 ? 1.366 -4.012 19.572 1.00 91.75 211 ILE A N 1
ATOM 1760 C CA . ILE A 1 211 ? 0.827 -3.656 18.250 1.00 91.75 211 ILE A CA 1
ATOM 1761 C C . ILE A 1 211 ? 1.085 -2.182 17.949 1.00 91.75 211 ILE A C 1
ATOM 1763 O O . ILE A 1 211 ? 1.694 -1.900 16.928 1.00 91.75 211 ILE A O 1
ATOM 1767 N N . THR A 1 212 ? 0.741 -1.265 18.856 1.00 92.12 212 THR A N 1
ATOM 1768 C CA . THR A 1 212 ? 0.965 0.174 18.642 1.00 92.12 212 THR A CA 1
ATOM 1769 C C . THR A 1 212 ? 2.436 0.506 18.390 1.00 92.12 212 THR A C 1
ATOM 1771 O O . THR A 1 212 ? 2.737 1.240 17.461 1.00 92.12 212 THR A O 1
ATOM 1774 N N . LYS A 1 213 ? 3.376 -0.100 19.127 1.00 93.88 213 LYS A N 1
ATOM 1775 C CA . LYS A 1 213 ? 4.812 0.108 18.862 1.00 93.88 213 LYS A CA 1
ATOM 1776 C C . LYS A 1 213 ? 5.244 -0.377 17.475 1.00 93.88 213 LYS A C 1
ATOM 1778 O O . LYS A 1 213 ? 6.103 0.241 16.858 1.00 93.88 213 LYS A O 1
ATOM 1783 N N . MET A 1 214 ? 4.692 -1.495 17.002 1.00 94.94 214 MET A N 1
ATOM 1784 C CA . MET A 1 214 ? 4.977 -1.991 15.652 1.00 94.94 214 MET A CA 1
ATOM 1785 C C . MET A 1 214 ? 4.267 -1.155 14.576 1.00 94.94 214 MET A C 1
ATOM 1787 O O . MET A 1 214 ? 4.819 -0.981 13.497 1.00 94.94 214 MET A O 1
ATOM 1791 N N . GLU A 1 215 ? 3.079 -0.611 14.851 1.00 91.62 215 GLU A N 1
ATOM 1792 C CA . GLU A 1 215 ? 2.393 0.348 13.972 1.00 91.62 215 GLU A CA 1
ATOM 1793 C C . GLU A 1 215 ? 3.232 1.626 13.799 1.00 91.62 215 GLU A C 1
ATOM 1795 O O . GLU A 1 215 ? 3.471 2.036 12.664 1.00 91.62 215 GLU A O 1
ATOM 1800 N N . ASP A 1 216 ? 3.782 2.178 14.887 1.00 93.31 216 ASP A N 1
ATOM 1801 C CA . ASP A 1 216 ? 4.693 3.332 14.838 1.00 93.31 216 ASP A CA 1
ATOM 1802 C C . ASP A 1 216 ? 5.948 3.037 13.988 1.00 93.31 216 ASP A C 1
ATOM 1804 O O . ASP A 1 216 ? 6.440 3.888 13.246 1.00 93.31 216 ASP A O 1
ATOM 1808 N N . GLU A 1 217 ? 6.488 1.818 14.073 1.00 94.25 217 GLU A N 1
ATOM 1809 C CA . GLU A 1 217 ? 7.650 1.405 13.278 1.00 94.25 217 GLU A CA 1
ATOM 1810 C C . GLU A 1 217 ? 7.292 1.214 11.789 1.00 94.25 217 GLU A C 1
ATOM 1812 O O . GLU A 1 217 ? 8.061 1.620 10.915 1.00 94.25 217 GLU A O 1
ATOM 1817 N N . LEU A 1 218 ? 6.095 0.698 11.472 1.00 94.50 218 LEU A N 1
ATOM 1818 C CA . LEU A 1 218 ? 5.583 0.668 10.096 1.00 94.50 218 LEU A CA 1
ATOM 1819 C C . LEU A 1 218 ? 5.472 2.079 9.505 1.00 94.50 218 LEU A C 1
ATOM 1821 O O . LEU A 1 218 ? 5.810 2.269 8.335 1.00 94.50 218 LEU A O 1
ATOM 1825 N N . GLU A 1 219 ? 5.019 3.065 10.284 1.00 92.44 219 GLU A N 1
ATOM 1826 C CA . GLU A 1 219 ? 4.942 4.458 9.832 1.00 92.44 219 GLU A CA 1
ATOM 1827 C C . GLU A 1 219 ? 6.324 5.020 9.473 1.00 92.44 219 GLU A C 1
ATOM 1829 O O . GLU A 1 219 ? 6.478 5.645 8.418 1.00 92.44 219 GLU A O 1
ATOM 1834 N N . LYS A 1 220 ? 7.355 4.734 10.280 1.00 94.94 220 LYS A N 1
ATOM 1835 C CA . LYS A 1 220 ? 8.743 5.121 9.967 1.00 94.94 220 LYS A CA 1
ATOM 1836 C C . LYS A 1 220 ? 9.243 4.471 8.681 1.00 94.94 220 LYS A C 1
ATOM 1838 O O . LYS A 1 220 ? 9.815 5.155 7.837 1.00 94.94 220 LYS A O 1
ATOM 1843 N N . ILE A 1 221 ? 8.984 3.177 8.502 1.00 93.12 221 ILE A N 1
ATOM 1844 C CA . ILE A 1 221 ? 9.350 2.433 7.289 1.00 93.12 221 ILE A CA 1
ATOM 1845 C C . ILE A 1 221 ? 8.665 3.038 6.053 1.00 93.12 221 ILE A C 1
ATOM 1847 O O . ILE A 1 221 ? 9.284 3.184 4.999 1.00 93.12 221 ILE A O 1
ATOM 1851 N N . VAL A 1 222 ? 7.391 3.427 6.158 1.00 92.50 222 VAL A N 1
ATOM 1852 C CA . VAL A 1 222 ? 6.668 4.106 5.068 1.00 92.50 222 VAL A CA 1
ATOM 1853 C C . VAL A 1 222 ? 7.283 5.473 4.760 1.00 92.50 222 VAL A C 1
ATOM 1855 O O . VAL A 1 222 ? 7.439 5.815 3.585 1.00 92.50 222 VAL A O 1
ATOM 1858 N N . ALA A 1 223 ? 7.666 6.238 5.784 1.00 93.19 223 ALA A N 1
ATOM 1859 C CA . ALA A 1 223 ? 8.365 7.507 5.601 1.00 93.19 223 ALA A CA 1
ATOM 1860 C C . ALA A 1 223 ? 9.724 7.312 4.904 1.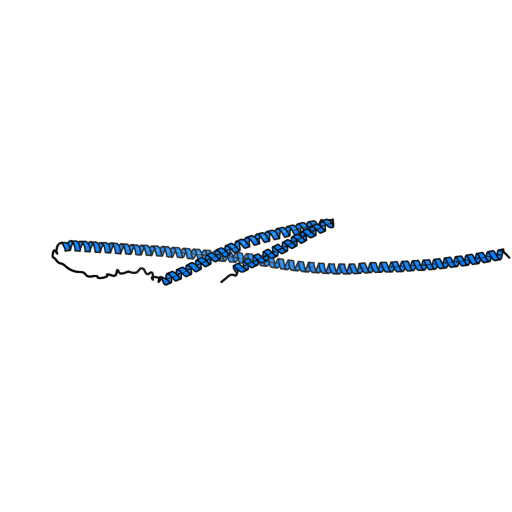00 93.19 223 ALA A C 1
ATOM 1862 O O . ALA A 1 223 ? 10.036 8.041 3.964 1.00 93.19 223 ALA A O 1
ATOM 1863 N N . GLU A 1 224 ? 10.494 6.290 5.283 1.00 94.56 224 GLU A N 1
ATOM 1864 C CA . GLU A 1 224 ? 11.765 5.959 4.631 1.00 94.56 224 GLU A CA 1
ATOM 1865 C C . GLU A 1 224 ? 11.576 5.572 3.157 1.00 94.56 224 GLU A C 1
ATOM 1867 O O . GLU A 1 224 ? 12.295 6.080 2.296 1.00 94.56 224 GLU A O 1
ATOM 1872 N N . LYS A 1 225 ? 10.567 4.752 2.827 1.00 93.00 225 LYS A N 1
ATOM 1873 C CA . LYS A 1 225 ? 10.234 4.437 1.424 1.00 93.00 225 LYS A CA 1
ATOM 1874 C C . LYS A 1 225 ? 9.903 5.686 0.623 1.00 93.00 225 LYS A C 1
ATOM 1876 O O . LYS A 1 225 ? 10.305 5.797 -0.531 1.00 93.00 225 LYS A O 1
ATOM 1881 N N . ARG A 1 226 ? 9.175 6.633 1.216 1.00 93.75 226 ARG A N 1
ATOM 1882 C CA . ARG A 1 226 ? 8.867 7.899 0.551 1.00 93.75 226 ARG A CA 1
ATOM 1883 C C . ARG A 1 226 ? 10.143 8.689 0.250 1.00 93.75 226 ARG A C 1
ATOM 1885 O O . ARG A 1 226 ? 10.298 9.137 -0.880 1.00 93.75 226 ARG A O 1
ATOM 1892 N N . ILE A 1 227 ? 11.054 8.802 1.217 1.00 95.06 227 ILE A N 1
ATOM 1893 C CA . ILE A 1 227 ? 12.344 9.486 1.033 1.00 95.06 227 ILE A CA 1
ATOM 1894 C C . ILE A 1 227 ? 13.160 8.812 -0.076 1.00 95.06 227 ILE A C 1
ATOM 1896 O O . ILE A 1 227 ? 13.675 9.493 -0.956 1.00 95.06 227 ILE A O 1
ATOM 1900 N N . LEU A 1 228 ? 13.238 7.478 -0.082 1.00 95.31 228 LEU A N 1
ATOM 1901 C CA . LEU A 1 228 ? 13.954 6.736 -1.125 1.00 95.31 228 LEU A CA 1
ATOM 1902 C C . LEU A 1 228 ? 13.328 6.923 -2.509 1.00 95.31 228 LEU A C 1
ATOM 1904 O O . LEU A 1 228 ? 14.054 7.032 -3.490 1.00 95.31 228 LEU A O 1
ATOM 1908 N N . ALA A 1 229 ? 11.999 6.985 -2.606 1.00 92.69 229 ALA A N 1
ATOM 1909 C CA . ALA A 1 229 ? 11.319 7.244 -3.871 1.00 92.69 229 ALA A CA 1
ATOM 1910 C C . ALA A 1 229 ? 11.596 8.664 -4.395 1.00 92.69 229 ALA A C 1
ATOM 1912 O O . ALA A 1 229 ? 11.865 8.837 -5.583 1.00 92.69 229 ALA A O 1
ATOM 1913 N N . GLU A 1 230 ? 11.565 9.669 -3.513 1.00 96.38 230 GLU A N 1
ATOM 1914 C CA . GLU A 1 230 ? 11.917 11.054 -3.852 1.00 96.38 230 GLU A CA 1
ATOM 1915 C C . GLU A 1 230 ? 13.392 11.158 -4.292 1.00 96.38 230 GLU A C 1
ATOM 1917 O O . GLU A 1 230 ? 13.699 11.838 -5.273 1.00 96.38 230 GLU A O 1
ATOM 1922 N N . GLU A 1 231 ? 14.293 10.425 -3.633 1.00 95.75 231 GLU A N 1
ATOM 1923 C CA . GLU A 1 231 ? 15.718 10.383 -3.974 1.00 95.75 231 GLU A CA 1
ATOM 1924 C C . GLU A 1 231 ? 15.991 9.687 -5.314 1.00 95.75 231 GLU A C 1
ATOM 1926 O O . GLU A 1 231 ? 16.727 10.225 -6.140 1.00 95.75 231 GLU A O 1
ATOM 1931 N N . ILE A 1 232 ? 15.347 8.546 -5.585 1.00 95.31 232 ILE A N 1
ATOM 1932 C CA . ILE A 1 232 ? 15.424 7.869 -6.890 1.00 95.31 232 ILE A CA 1
ATOM 1933 C C . ILE A 1 232 ? 14.955 8.816 -7.993 1.00 95.31 232 ILE A C 1
ATOM 1935 O O . ILE A 1 232 ? 15.661 9.005 -8.979 1.00 95.31 232 ILE A O 1
ATOM 1939 N N . GLN A 1 233 ? 13.814 9.484 -7.805 1.00 96.06 233 GLN A N 1
ATOM 1940 C CA . GLN A 1 233 ? 13.294 10.431 -8.789 1.00 96.06 233 GLN A CA 1
ATOM 1941 C C . GLN A 1 233 ? 14.266 11.601 -9.026 1.00 96.06 233 GLN A C 1
ATOM 1943 O O . GLN A 1 233 ? 14.428 12.061 -10.161 1.00 96.06 233 GLN A O 1
ATOM 1948 N N . ARG A 1 234 ? 14.927 12.095 -7.971 1.00 97.56 234 ARG A N 1
ATOM 1949 C CA . ARG A 1 234 ? 15.954 13.143 -8.072 1.00 97.56 234 ARG A CA 1
ATOM 1950 C C . ARG A 1 234 ? 17.162 12.661 -8.877 1.00 97.56 234 ARG A C 1
ATOM 1952 O O . ARG A 1 234 ? 17.616 13.384 -9.765 1.00 97.56 234 ARG A O 1
ATOM 1959 N N . LEU A 1 235 ? 17.658 11.460 -8.592 1.00 96.62 235 LEU A N 1
ATOM 1960 C CA . LEU A 1 235 ? 18.792 10.858 -9.293 1.00 96.62 235 LEU A CA 1
ATOM 1961 C C . LEU A 1 235 ? 18.456 10.560 -10.760 1.00 96.62 235 LEU A C 1
ATOM 1963 O O . LEU A 1 235 ? 19.252 10.878 -11.636 1.00 96.62 235 LEU A O 1
ATOM 1967 N N . GLU A 1 236 ? 17.257 10.065 -11.067 1.00 94.50 236 GLU A N 1
ATOM 1968 C CA . GLU A 1 236 ? 16.793 9.848 -12.446 1.00 94.50 236 GLU A CA 1
ATOM 1969 C C . GLU A 1 236 ? 16.760 11.161 -13.247 1.00 94.50 236 GLU A C 1
ATOM 1971 O O . GLU A 1 236 ? 17.200 11.219 -14.398 1.00 94.50 236 GLU A O 1
ATOM 1976 N N . GLN A 1 237 ? 16.306 12.259 -12.633 1.00 96.00 237 GLN A N 1
ATOM 1977 C CA . GLN A 1 237 ? 16.360 13.580 -13.267 1.00 96.00 237 GLN A CA 1
ATOM 1978 C C . GLN A 1 237 ? 17.796 14.054 -13.516 1.00 96.00 237 GLN A C 1
ATOM 1980 O O . GLN A 1 237 ? 18.046 14.727 -14.520 1.00 96.00 237 GLN A O 1
ATOM 1985 N N . GLN A 1 238 ? 18.730 13.745 -12.613 1.00 94.88 238 GLN A N 1
ATOM 1986 C CA . GLN A 1 238 ? 20.151 14.050 -12.795 1.00 94.88 238 GLN A CA 1
ATOM 1987 C C . GLN A 1 238 ? 20.762 13.194 -13.904 1.00 94.88 238 GLN A C 1
ATOM 1989 O O . GLN A 1 238 ? 21.435 13.738 -14.774 1.00 94.88 238 GLN A O 1
ATOM 1994 N N . PHE A 1 239 ? 20.432 11.905 -13.954 1.00 94.19 239 PHE A N 1
ATOM 1995 C CA . PHE A 1 239 ? 20.882 10.968 -14.981 1.00 94.19 239 PHE A CA 1
ATOM 1996 C C . PHE A 1 239 ? 20.505 11.436 -16.396 1.00 94.19 239 PHE A C 1
ATOM 1998 O O . PHE A 1 239 ? 21.324 11.405 -17.314 1.00 94.19 239 PHE A O 1
ATOM 2005 N N . ILE A 1 240 ? 19.278 11.940 -16.573 1.00 93.94 240 ILE A N 1
ATOM 2006 C CA . ILE A 1 240 ? 18.807 12.479 -17.861 1.00 93.94 240 ILE A CA 1
ATOM 2007 C C . ILE A 1 240 ? 19.595 13.736 -18.269 1.00 93.94 240 ILE A C 1
ATOM 2009 O O . ILE A 1 240 ? 19.872 13.936 -19.453 1.00 93.94 240 ILE A O 1
ATOM 2013 N N . LYS A 1 241 ? 19.945 14.593 -17.302 1.00 94.31 241 LYS A N 1
ATOM 2014 C CA . LYS A 1 241 ? 20.665 15.857 -17.535 1.00 94.31 241 LYS A CA 1
ATOM 2015 C C . LYS A 1 241 ? 22.171 15.667 -17.720 1.00 94.31 241 LYS A C 1
ATOM 2017 O O . LYS A 1 241 ? 22.788 16.497 -18.391 1.00 94.31 241 LYS A O 1
ATOM 2022 N N . ALA A 1 242 ? 22.741 14.612 -17.142 1.00 93.81 242 ALA A N 1
ATOM 2023 C CA . ALA A 1 242 ? 24.152 14.278 -17.253 1.00 93.81 242 ALA A CA 1
ATOM 2024 C C . ALA A 1 242 ? 24.534 14.064 -18.724 1.00 93.81 242 ALA A C 1
ATOM 2026 O O . ALA A 1 242 ? 23.808 13.412 -19.489 1.00 93.81 242 ALA A O 1
ATOM 2027 N N . LYS A 1 243 ? 25.659 14.662 -19.125 1.00 88.88 243 LYS A N 1
ATOM 2028 C CA . LYS A 1 243 ? 26.185 14.609 -20.501 1.00 88.88 243 LYS A CA 1
ATOM 2029 C C . LYS A 1 243 ? 27.370 13.663 -20.628 1.00 88.88 243 LYS A C 1
ATOM 2031 O O . LYS A 1 243 ? 27.597 13.145 -21.717 1.00 88.88 243 LYS A O 1
ATOM 2036 N N . ASP A 1 244 ? 28.102 13.469 -19.537 1.00 94.50 244 ASP A N 1
ATOM 2037 C CA . ASP A 1 244 ? 29.239 12.565 -19.481 1.00 94.50 244 ASP A CA 1
ATOM 2038 C C . ASP A 1 244 ? 28.787 11.134 -19.163 1.00 94.50 244 ASP A C 1
ATOM 2040 O O . ASP A 1 244 ? 27.830 10.913 -18.416 1.00 94.50 244 ASP A O 1
ATOM 2044 N N . LEU A 1 245 ? 29.475 10.162 -19.759 1.00 91.31 245 LEU A N 1
ATOM 2045 C CA . LEU A 1 245 ? 29.177 8.746 -19.575 1.00 91.31 245 LEU A CA 1
ATOM 2046 C C . LEU A 1 245 ? 29.576 8.291 -18.166 1.00 91.31 245 LEU A C 1
ATOM 2048 O O . LEU A 1 245 ? 28.785 7.627 -17.508 1.00 91.31 245 LEU A O 1
ATOM 2052 N N . ALA A 1 246 ? 30.739 8.727 -17.670 1.00 93.38 246 ALA A N 1
ATOM 2053 C CA . ALA A 1 246 ? 31.206 8.365 -16.332 1.00 93.38 246 ALA A CA 1
ATOM 2054 C C . ALA A 1 246 ? 30.300 8.939 -15.225 1.00 93.38 246 ALA A C 1
ATOM 2056 O O . ALA A 1 246 ? 30.015 8.266 -14.236 1.00 93.38 246 ALA A O 1
ATOM 2057 N N . GLU A 1 247 ? 29.794 10.163 -15.410 1.00 92.62 247 GLU A N 1
ATOM 2058 C CA . GLU A 1 247 ? 28.797 10.767 -14.516 1.00 92.62 247 GLU A CA 1
ATOM 2059 C C . GLU A 1 247 ? 27.481 9.971 -14.513 1.00 92.62 247 GLU A C 1
ATOM 2061 O O . GLU A 1 247 ? 26.911 9.719 -13.450 1.00 92.62 247 GLU A O 1
ATOM 2066 N N . ARG A 1 248 ? 27.004 9.539 -15.689 1.00 93.25 248 ARG A N 1
ATOM 2067 C CA . ARG A 1 248 ? 25.805 8.695 -15.790 1.00 93.25 248 ARG A CA 1
ATOM 2068 C C . ARG A 1 248 ? 25.992 7.352 -15.104 1.00 93.25 248 ARG A C 1
ATOM 2070 O O . ARG A 1 248 ? 25.099 6.960 -14.361 1.00 93.25 248 ARG A O 1
ATOM 2077 N N . ASP A 1 249 ? 27.123 6.687 -15.313 1.00 94.62 249 ASP A N 1
ATOM 2078 C CA . ASP A 1 249 ? 27.404 5.388 -14.698 1.00 94.62 249 ASP A CA 1
ATOM 2079 C C . ASP A 1 249 ? 27.380 5.493 -13.163 1.00 94.62 249 ASP A C 1
ATOM 2081 O O . ASP A 1 249 ? 26.678 4.723 -12.508 1.00 94.62 249 ASP A O 1
ATOM 2085 N N . LEU A 1 250 ? 28.011 6.526 -12.588 1.00 96.06 250 LEU A N 1
ATOM 2086 C CA . LEU A 1 250 ? 27.988 6.768 -11.139 1.00 96.06 250 LEU A CA 1
ATOM 2087 C C . LEU A 1 250 ? 26.573 7.056 -10.603 1.00 96.06 250 LEU A C 1
ATOM 2089 O O . LEU A 1 250 ? 26.187 6.572 -9.538 1.00 96.06 250 LEU A O 1
ATOM 2093 N N . ILE A 1 251 ? 25.774 7.849 -11.324 1.00 96.00 251 ILE A N 1
ATOM 2094 C CA . ILE A 1 251 ? 24.376 8.106 -10.941 1.00 96.00 251 ILE A CA 1
ATOM 2095 C C . ILE A 1 251 ? 23.547 6.815 -11.038 1.00 96.00 251 ILE A C 1
ATOM 2097 O O . ILE A 1 251 ? 22.703 6.572 -10.175 1.00 96.00 251 ILE A O 1
ATOM 2101 N N . GLY A 1 252 ? 23.800 5.983 -12.050 1.00 95.38 252 GLY A N 1
ATOM 2102 C CA . GLY A 1 252 ? 23.178 4.671 -12.216 1.00 95.38 252 GLY A CA 1
ATOM 2103 C C . GLY A 1 252 ? 23.442 3.751 -11.024 1.00 95.38 252 GLY A C 1
ATOM 2104 O O . GLY A 1 252 ? 22.494 3.220 -10.448 1.00 95.38 252 GLY A O 1
ATOM 2105 N N . GLU A 1 253 ? 24.695 3.655 -10.574 1.00 97.00 253 GLU A N 1
ATOM 2106 C CA . GLU A 1 253 ? 25.056 2.879 -9.379 1.00 97.00 253 GLU A CA 1
ATOM 2107 C C . GLU A 1 253 ? 24.328 3.375 -8.118 1.00 97.00 253 GLU A C 1
ATOM 2109 O O . GLU A 1 253 ? 23.831 2.575 -7.318 1.00 97.00 253 GLU A O 1
ATOM 2114 N N . HIS A 1 254 ? 24.196 4.695 -7.941 1.00 97.06 254 HIS A N 1
ATOM 2115 C CA . HIS A 1 254 ? 23.439 5.257 -6.820 1.00 97.06 254 HIS A CA 1
ATOM 2116 C C . HIS A 1 254 ? 21.940 4.934 -6.892 1.00 97.06 254 HIS A C 1
ATOM 2118 O O . HIS A 1 254 ? 21.326 4.637 -5.861 1.00 97.06 254 HIS A O 1
ATOM 2124 N N . ILE A 1 255 ? 21.345 4.965 -8.089 1.00 96.12 255 ILE A N 1
ATOM 2125 C CA . ILE A 1 255 ? 19.948 4.570 -8.311 1.00 96.12 255 ILE A CA 1
ATOM 2126 C C . ILE A 1 255 ? 19.757 3.091 -7.955 1.00 96.12 255 ILE A C 1
ATOM 2128 O O . ILE A 1 255 ? 18.839 2.756 -7.199 1.00 96.12 255 ILE A O 1
ATOM 2132 N N . ASP A 1 256 ? 20.647 2.215 -8.419 1.00 96.75 256 ASP A N 1
ATOM 2133 C CA . ASP A 1 256 ? 20.610 0.783 -8.114 1.00 96.75 256 ASP A CA 1
ATOM 2134 C C . ASP A 1 256 ? 20.750 0.514 -6.609 1.00 96.75 256 ASP A C 1
ATOM 2136 O O . ASP A 1 256 ? 19.999 -0.292 -6.044 1.00 96.75 256 ASP A O 1
ATOM 2140 N N . GLY A 1 257 ? 21.634 1.249 -5.928 1.00 97.12 257 GLY A N 1
ATOM 2141 C CA . GLY A 1 257 ? 21.764 1.227 -4.470 1.00 97.12 257 GLY A CA 1
ATOM 2142 C C . GLY A 1 257 ? 20.472 1.640 -3.753 1.00 97.12 257 GLY A C 1
ATOM 2143 O O . GLY A 1 257 ? 20.039 0.974 -2.806 1.00 97.12 257 GLY A O 1
ATOM 2144 N N . CYS A 1 258 ? 19.795 2.684 -4.238 1.00 96.88 258 CYS A N 1
ATOM 2145 C CA . CYS A 1 258 ? 18.501 3.105 -3.699 1.00 96.88 258 CYS A CA 1
ATOM 2146 C C . CYS A 1 258 ? 17.410 2.045 -3.925 1.00 96.88 258 CYS A C 1
ATOM 2148 O O . CYS A 1 258 ? 16.629 1.772 -3.010 1.00 96.88 258 CYS A O 1
ATOM 2150 N N . TYR A 1 259 ? 17.374 1.388 -5.089 1.00 95.44 259 TYR A N 1
ATOM 2151 C CA . TYR A 1 259 ? 16.449 0.281 -5.359 1.00 95.44 259 TYR A CA 1
ATOM 2152 C C . TYR A 1 259 ? 16.735 -0.960 -4.502 1.00 95.44 259 TYR A C 1
ATOM 2154 O O . TYR A 1 259 ? 15.800 -1.644 -4.074 1.00 95.44 259 TYR A O 1
ATOM 2162 N N . ALA A 1 260 ? 18.004 -1.272 -4.226 1.00 97.44 260 ALA A N 1
ATOM 2163 C CA . ALA A 1 260 ? 18.377 -2.341 -3.301 1.00 97.44 260 ALA A CA 1
ATOM 2164 C C . ALA A 1 260 ? 17.884 -2.032 -1.880 1.00 97.44 260 ALA A C 1
ATOM 2166 O O . ALA A 1 260 ? 17.223 -2.864 -1.253 1.00 97.44 260 ALA A O 1
ATOM 2167 N N . LYS A 1 261 ? 18.101 -0.798 -1.409 1.00 97.12 261 LYS A N 1
ATOM 2168 C CA . LYS A 1 261 ? 17.600 -0.349 -0.108 1.00 97.12 261 LYS A CA 1
ATOM 2169 C C . LYS A 1 261 ? 16.068 -0.352 -0.045 1.00 97.12 261 LYS A C 1
ATOM 2171 O O . LYS A 1 261 ? 15.502 -0.813 0.941 1.00 97.12 261 LYS A O 1
ATOM 2176 N N . MET A 1 262 ? 15.384 0.076 -1.107 1.00 96.25 262 MET A N 1
ATOM 2177 C CA . MET A 1 262 ? 13.920 0.018 -1.206 1.00 96.25 262 MET A CA 1
ATOM 2178 C C . MET A 1 262 ? 13.393 -1.414 -1.048 1.00 96.25 262 MET A C 1
ATOM 2180 O O . MET A 1 262 ? 12.406 -1.628 -0.344 1.00 96.25 262 MET A O 1
ATOM 2184 N N . ARG A 1 263 ? 14.053 -2.401 -1.672 1.00 96.38 263 ARG A N 1
ATOM 2185 C CA . ARG A 1 263 ? 13.703 -3.824 -1.530 1.00 96.38 263 ARG A CA 1
ATOM 2186 C C . ARG A 1 263 ? 13.871 -4.312 -0.093 1.00 96.38 263 ARG A C 1
ATOM 2188 O O . ARG A 1 263 ? 12.932 -4.885 0.448 1.00 96.38 263 ARG A O 1
ATOM 2195 N N . TYR A 1 264 ? 14.990 -3.990 0.550 1.00 97.19 264 TYR A N 1
ATOM 2196 C CA . TYR A 1 264 ? 15.214 -4.326 1.959 1.00 97.19 264 TYR A CA 1
ATOM 2197 C C . TYR A 1 264 ? 14.128 -3.737 2.876 1.00 97.19 264 TYR A C 1
ATOM 2199 O O . TYR A 1 264 ? 13.500 -4.442 3.664 1.00 97.19 264 TYR A O 1
ATOM 2207 N N . VAL A 1 265 ? 13.823 -2.447 2.721 1.00 95.06 265 VAL A N 1
ATOM 2208 C CA . VAL A 1 265 ? 12.779 -1.761 3.501 1.00 95.06 265 VAL A CA 1
ATOM 2209 C C . VAL A 1 265 ? 11.383 -2.340 3.195 1.00 95.06 265 VAL A C 1
ATOM 2211 O O . VAL A 1 265 ? 10.498 -2.375 4.054 1.00 95.06 265 VAL A O 1
ATOM 2214 N N . GLN A 1 266 ? 11.154 -2.833 1.975 1.00 93.88 266 GLN A N 1
ATOM 2215 C CA . GLN A 1 266 ? 9.928 -3.538 1.596 1.00 93.88 266 GLN A CA 1
ATOM 2216 C C . GLN A 1 266 ? 9.793 -4.904 2.282 1.00 93.88 266 GLN A C 1
ATOM 2218 O O . GLN A 1 266 ? 8.686 -5.238 2.709 1.00 93.88 266 GLN A O 1
ATOM 2223 N N . GLU A 1 267 ? 10.880 -5.660 2.415 1.00 95.81 267 GLU A N 1
ATOM 2224 C CA . GLU A 1 267 ? 10.912 -6.932 3.146 1.00 95.81 267 GLU A CA 1
ATOM 2225 C C . GLU A 1 267 ? 10.654 -6.712 4.640 1.00 95.81 267 GLU A C 1
ATOM 2227 O O . GLU A 1 267 ? 9.727 -7.307 5.190 1.00 95.81 267 GLU A O 1
ATOM 2232 N N . GLN A 1 268 ? 11.349 -5.750 5.256 1.00 95.62 268 GLN A N 1
ATOM 2233 C CA . GLN A 1 268 ? 11.132 -5.369 6.658 1.00 95.62 268 GLN A CA 1
ATOM 2234 C C . GLN A 1 268 ? 9.677 -4.947 6.929 1.00 95.62 268 GLN A C 1
ATOM 2236 O O . GLN A 1 268 ? 9.064 -5.365 7.912 1.00 95.62 268 GLN A O 1
ATOM 2241 N N . PHE A 1 269 ? 9.068 -4.182 6.016 1.00 93.75 269 PHE A N 1
ATOM 2242 C CA . PHE A 1 269 ? 7.645 -3.835 6.101 1.00 93.75 269 PHE A CA 1
ATOM 2243 C C . PHE A 1 269 ? 6.738 -5.074 6.093 1.00 93.75 269 PHE A C 1
ATOM 2245 O O . PHE A 1 269 ? 5.757 -5.140 6.837 1.00 93.75 269 PHE A O 1
ATOM 2252 N N . ALA A 1 270 ? 7.029 -6.043 5.222 1.00 94.69 270 ALA A N 1
ATOM 2253 C CA . ALA A 1 270 ? 6.231 -7.255 5.091 1.00 94.69 270 ALA A CA 1
ATOM 2254 C C . ALA A 1 270 ? 6.340 -8.137 6.344 1.00 94.69 270 ALA A C 1
ATOM 2256 O O . ALA A 1 270 ? 5.313 -8.602 6.842 1.00 94.69 270 ALA A O 1
ATOM 2257 N N . GLU A 1 271 ? 7.548 -8.314 6.882 1.00 95.00 271 GLU A N 1
ATOM 2258 C CA . GLU A 1 271 ? 7.810 -9.052 8.124 1.00 95.00 271 GLU A CA 1
ATOM 2259 C C . GLU A 1 271 ? 7.070 -8.439 9.316 1.00 95.00 271 GLU A C 1
ATOM 2261 O O . GLU A 1 271 ? 6.355 -9.137 10.045 1.00 95.00 271 GLU A O 1
ATOM 2266 N N . LEU A 1 272 ? 7.169 -7.119 9.479 1.00 93.69 272 LEU A N 1
ATOM 2267 C CA . LEU A 1 272 ? 6.526 -6.405 10.577 1.00 93.69 272 LEU A CA 1
ATOM 2268 C C . LEU A 1 272 ? 4.993 -6.472 10.468 1.00 93.69 272 LEU A C 1
ATOM 2270 O O . LEU A 1 272 ? 4.308 -6.778 11.445 1.00 93.69 272 LEU A O 1
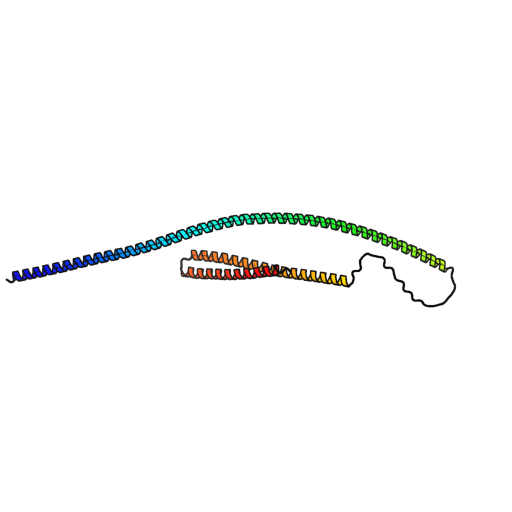ATOM 2274 N N . ARG A 1 273 ? 4.439 -6.302 9.259 1.00 94.06 273 ARG A N 1
ATOM 2275 C CA . ARG A 1 273 ? 2.997 -6.460 9.003 1.00 94.06 273 ARG A CA 1
ATOM 2276 C C . ARG A 1 273 ? 2.509 -7.878 9.311 1.00 94.06 273 ARG A C 1
ATOM 2278 O O . ARG A 1 273 ? 1.440 -8.037 9.900 1.00 94.06 273 ARG A O 1
ATOM 2285 N N . ASN A 1 274 ? 3.269 -8.901 8.921 1.00 94.50 274 ASN A N 1
ATOM 2286 C CA . ASN A 1 274 ? 2.929 -10.296 9.205 1.00 94.50 274 ASN A CA 1
ATOM 2287 C C . ASN A 1 274 ? 2.976 -10.585 10.713 1.00 94.50 274 ASN A C 1
ATOM 2289 O O . ASN A 1 274 ? 2.109 -11.289 11.226 1.00 94.50 274 ASN A O 1
ATOM 2293 N N . THR A 1 275 ? 3.929 -9.988 11.432 1.00 93.75 275 THR A N 1
ATOM 2294 C CA . THR A 1 275 ? 4.046 -10.105 12.893 1.00 93.75 275 THR A CA 1
ATOM 2295 C C . THR A 1 275 ? 2.844 -9.479 13.604 1.00 93.75 275 THR A C 1
ATOM 2297 O O . THR A 1 275 ? 2.243 -10.115 14.472 1.00 93.75 275 THR A O 1
ATOM 2300 N N . ILE A 1 276 ? 2.423 -8.275 13.194 1.00 91.81 276 ILE A N 1
ATOM 2301 C CA . ILE A 1 276 ? 1.204 -7.630 13.712 1.00 91.81 276 ILE A CA 1
ATOM 2302 C C . ILE A 1 276 ? -0.023 -8.504 13.443 1.00 91.81 276 ILE A C 1
ATOM 2304 O O . ILE A 1 276 ? -0.802 -8.761 14.361 1.00 91.81 276 ILE A O 1
ATOM 2308 N N . ALA A 1 277 ? -0.178 -9.006 12.213 1.00 91.25 277 ALA A N 1
ATOM 2309 C CA . ALA A 1 277 ? -1.288 -9.887 11.863 1.00 91.25 277 ALA A CA 1
ATOM 2310 C C . ALA A 1 277 ? -1.288 -11.172 12.710 1.00 91.25 277 ALA A C 1
ATOM 2312 O O . ALA A 1 277 ? -2.348 -11.611 13.150 1.00 91.25 277 ALA A O 1
ATOM 2313 N N . GLY A 1 278 ? -0.117 -11.748 12.998 1.00 89.00 278 GLY A N 1
ATOM 2314 C CA . GLY A 1 278 ? 0.027 -12.902 13.890 1.00 89.00 278 GLY A CA 1
ATOM 2315 C C . GLY A 1 278 ? -0.455 -12.613 15.315 1.00 89.00 278 GLY A C 1
ATOM 2316 O O . GLY A 1 278 ? -1.232 -13.378 15.878 1.00 89.00 278 GLY A O 1
ATOM 2317 N N . ILE A 1 279 ? -0.072 -11.466 15.878 1.00 86.69 279 ILE A N 1
ATOM 2318 C CA . ILE A 1 279 ? -0.468 -11.072 17.240 1.00 86.69 279 ILE A CA 1
ATOM 2319 C C . ILE A 1 279 ? -1.970 -10.751 17.321 1.00 86.69 279 ILE A C 1
ATOM 2321 O O . ILE A 1 279 ? -2.609 -11.052 18.330 1.00 86.69 279 ILE A O 1
ATOM 2325 N N . ASP A 1 280 ? -2.553 -10.181 16.264 1.00 79.38 280 ASP A N 1
ATOM 2326 C CA . ASP A 1 280 ? -3.982 -9.840 16.211 1.00 79.38 280 ASP A CA 1
ATOM 2327 C C . ASP A 1 280 ? -4.878 -11.067 15.916 1.00 79.38 280 ASP A C 1
ATOM 2329 O O . ASP A 1 280 ? -6.041 -11.133 16.337 1.00 79.38 280 ASP A O 1
ATOM 2333 N N . THR A 1 281 ? -4.321 -12.084 15.244 1.00 76.25 281 THR A N 1
ATOM 2334 C CA . THR A 1 281 ? -4.982 -13.374 14.968 1.00 76.25 281 THR A CA 1
ATOM 2335 C C . THR A 1 281 ? -4.848 -14.399 16.089 1.00 76.25 281 THR A C 1
ATOM 2337 O O . THR A 1 281 ? -5.580 -15.389 16.055 1.00 76.25 281 THR A O 1
ATOM 2340 N N . GLU A 1 282 ? -4.045 -14.146 17.133 1.00 68.69 282 GLU A N 1
ATOM 2341 C CA . GLU A 1 282 ? -4.146 -14.849 18.421 1.00 68.69 282 GLU A CA 1
ATOM 2342 C C . GLU A 1 282 ? -5.495 -14.534 19.108 1.00 68.69 282 GLU A C 1
ATOM 2344 O O . GLU A 1 282 ? -5.622 -13.818 20.112 1.00 68.69 282 GLU A O 1
ATOM 2349 N N . LYS A 1 283 ? -6.559 -15.094 18.543 1.00 55.22 283 LYS A N 1
ATOM 2350 C CA . LYS A 1 283 ? -7.865 -15.261 19.154 1.00 55.22 283 LYS A CA 1
ATOM 2351 C C . LYS A 1 283 ? -8.013 -16.749 19.407 1.00 55.22 283 LYS A C 1
ATOM 2353 O O . LYS A 1 283 ? -8.329 -17.455 18.468 1.00 55.22 283 LYS A O 1
ATOM 2358 N N . PHE A 1 284 ? -7.709 -17.184 20.630 1.00 45.88 284 PHE A N 1
ATOM 2359 C CA . PHE A 1 284 ? -8.497 -18.049 21.524 1.00 45.88 284 PHE A CA 1
ATOM 2360 C C . PHE A 1 284 ? -7.738 -18.170 22.855 1.00 45.88 284 PHE A C 1
ATOM 2362 O O . PHE A 1 284 ? -6.525 -18.472 22.843 1.00 45.88 284 PHE A O 1
#

Radius of gyration: 57.54 Å; chains: 1; bounding box: 112×41×198 Å